Protein AF-A0A9P0GAZ9-F1 (afdb_monomer_lite)

pLDDT: mean 85.98, std 10.24, range [40.94, 94.81]

Structure (mmCIF, N/CA/C/O backbone):
data_AF-A0A9P0GAZ9-F1
#
_entry.id   AF-A0A9P0GAZ9-F1
#
loop_
_atom_site.group_PDB
_atom_site.id
_atom_site.type_symbol
_atom_site.label_atom_id
_atom_site.label_alt_id
_atom_site.label_comp_id
_atom_site.label_asym_id
_atom_site.label_entity_id
_atom_site.label_seq_id
_atom_site.pdbx_PDB_ins_code
_atom_site.Cartn_x
_atom_site.Cartn_y
_atom_site.Cartn_z
_atom_site.occupancy
_atom_site.B_iso_or_equiv
_atom_site.auth_seq_id
_atom_site.auth_comp_id
_atom_site.auth_asym_id
_atom_site.auth_atom_id
_atom_site.pdbx_PDB_model_num
ATOM 1 N N . MET A 1 1 ? 41.215 -2.830 -35.970 1.00 40.94 1 MET A N 1
ATOM 2 C CA . MET A 1 1 ? 40.584 -3.890 -36.785 1.00 40.94 1 MET A CA 1
ATOM 3 C C . MET A 1 1 ? 39.541 -3.274 -37.722 1.00 40.94 1 MET A C 1
ATOM 5 O O . MET A 1 1 ? 38.355 -3.476 -37.521 1.00 40.94 1 MET A O 1
ATOM 9 N N . ASP A 1 2 ? 39.956 -2.480 -38.716 1.00 50.47 2 ASP A N 1
ATOM 10 C CA . ASP A 1 2 ? 39.014 -1.768 -39.613 1.00 50.47 2 ASP A CA 1
ATOM 11 C C . ASP A 1 2 ? 39.300 -1.973 -41.113 1.00 50.47 2 ASP A C 1
ATOM 13 O O . ASP A 1 2 ? 38.564 -1.449 -41.950 1.00 50.47 2 ASP A O 1
ATOM 17 N N . GLY A 1 3 ? 40.346 -2.731 -41.468 1.00 52.34 3 GLY A N 1
ATOM 18 C CA . GLY A 1 3 ? 40.748 -2.963 -42.862 1.00 52.34 3 GLY A CA 1
ATOM 19 C C . GLY A 1 3 ? 39.811 -3.906 -43.626 1.00 52.34 3 GLY A C 1
ATOM 20 O O . GLY A 1 3 ? 39.491 -3.647 -44.779 1.00 52.34 3 GLY A O 1
ATOM 21 N N . GLU A 1 4 ? 39.272 -4.937 -42.968 1.00 59.41 4 GLU A N 1
ATOM 22 C CA . GLU A 1 4 ? 38.467 -5.996 -43.614 1.00 59.41 4 GLU A CA 1
ATOM 23 C C . GLU A 1 4 ? 37.075 -5.541 -44.094 1.00 59.41 4 GLU A C 1
ATOM 25 O O . GLU A 1 4 ? 36.419 -6.203 -44.905 1.00 59.41 4 GLU A O 1
ATOM 30 N N . ASN A 1 5 ? 36.611 -4.385 -43.610 1.00 78.69 5 ASN A N 1
ATOM 31 C CA . ASN A 1 5 ? 35.299 -3.835 -43.944 1.00 78.69 5 ASN A CA 1
ATOM 32 C C . ASN A 1 5 ? 35.330 -2.799 -45.069 1.00 78.69 5 ASN A C 1
ATOM 34 O O . ASN A 1 5 ? 34.255 -2.358 -45.500 1.00 78.69 5 ASN A O 1
ATOM 38 N N . ARG A 1 6 ? 36.518 -2.398 -45.532 1.00 87.25 6 ARG A N 1
ATOM 39 C CA . ARG A 1 6 ? 36.671 -1.456 -46.642 1.00 87.25 6 ARG A CA 1
ATOM 40 C C . ARG A 1 6 ? 36.654 -2.197 -47.976 1.00 87.25 6 ARG A C 1
ATOM 42 O O . ARG A 1 6 ? 36.974 -3.378 -48.055 1.00 87.25 6 ARG A O 1
ATOM 49 N N . ILE A 1 7 ? 36.177 -1.517 -49.006 1.00 90.06 7 ILE A N 1
ATOM 50 C CA . ILE A 1 7 ? 36.093 -2.028 -50.371 1.00 90.06 7 ILE A CA 1
ATOM 51 C C . ILE A 1 7 ? 36.526 -0.921 -51.322 1.00 90.06 7 ILE A C 1
ATOM 53 O O . ILE A 1 7 ? 36.089 0.227 -51.181 1.00 90.06 7 ILE A O 1
ATOM 57 N N . ILE A 1 8 ? 37.381 -1.285 -52.272 1.00 92.56 8 ILE A N 1
ATOM 58 C CA . ILE A 1 8 ? 37.883 -0.398 -53.315 1.00 92.56 8 ILE A CA 1
ATOM 59 C C . ILE A 1 8 ? 37.088 -0.682 -54.589 1.00 92.56 8 ILE A C 1
ATOM 61 O O . ILE A 1 8 ? 36.952 -1.830 -55.011 1.00 92.56 8 ILE A O 1
ATOM 65 N N . LEU A 1 9 ? 36.513 0.366 -55.171 1.00 93.12 9 LEU A N 1
ATOM 66 C CA . LEU A 1 9 ? 35.728 0.315 -56.401 1.00 93.12 9 LEU A CA 1
ATOM 67 C C . LEU A 1 9 ? 36.447 1.190 -57.431 1.00 93.12 9 LEU A C 1
ATOM 69 O O . LEU A 1 9 ? 36.406 2.414 -57.331 1.00 93.12 9 LEU A O 1
ATOM 73 N N . ASN A 1 10 ? 37.131 0.572 -58.387 1.00 93.62 10 ASN A N 1
ATOM 74 C CA . ASN A 1 10 ? 37.790 1.254 -59.493 1.00 93.62 10 ASN A CA 1
ATOM 75 C C . ASN A 1 10 ? 36.783 1.453 -60.633 1.00 93.62 10 ASN A C 1
ATOM 77 O O . ASN A 1 10 ? 36.319 0.486 -61.234 1.00 93.62 10 ASN A O 1
ATOM 81 N N . VAL A 1 11 ? 36.401 2.701 -60.905 1.00 94.19 11 VAL A N 1
ATOM 82 C CA . VAL A 1 11 ? 35.382 3.048 -61.901 1.00 94.19 11 VAL A CA 1
ATOM 83 C C . VAL A 1 11 ? 35.984 3.960 -62.956 1.00 94.19 11 VAL A C 1
ATOM 85 O O . VAL A 1 11 ? 36.316 5.106 -62.660 1.00 94.19 11 VAL A O 1
ATOM 88 N N . GLY A 1 12 ? 36.148 3.444 -64.177 1.00 90.88 12 GLY A N 1
ATOM 89 C CA . GLY A 1 12 ? 36.761 4.192 -65.280 1.00 90.88 12 GLY A CA 1
ATOM 90 C C . GLY A 1 12 ? 38.167 4.719 -64.956 1.00 90.88 12 GLY A C 1
ATOM 91 O O . GLY A 1 12 ? 38.523 5.804 -65.404 1.00 90.88 12 GLY A O 1
ATOM 92 N N . GLY A 1 13 ? 38.928 4.003 -64.116 1.00 89.00 13 GLY A N 1
ATOM 93 C CA . GLY A 1 13 ? 40.277 4.379 -63.674 1.00 89.00 13 GLY A CA 1
ATOM 94 C C . GLY A 1 13 ? 40.341 5.169 -62.360 1.00 89.00 13 GLY A C 1
ATOM 95 O O . GLY A 1 13 ? 41.429 5.341 -61.812 1.00 89.00 13 GLY A O 1
ATOM 96 N N . ILE A 1 14 ? 39.206 5.627 -61.814 1.00 92.62 14 ILE A N 1
ATOM 97 C CA . ILE A 1 14 ? 39.158 6.340 -60.528 1.00 92.62 14 ILE A CA 1
ATOM 98 C C . ILE A 1 14 ? 38.786 5.376 -59.404 1.00 92.62 14 ILE A C 1
ATOM 100 O O . ILE A 1 14 ? 37.731 4.741 -59.430 1.00 92.62 14 ILE A O 1
ATOM 104 N N . ARG A 1 15 ? 39.635 5.303 -58.374 1.00 93.44 15 ARG A N 1
ATOM 105 C CA . ARG A 1 15 ? 39.403 4.472 -57.187 1.00 93.44 15 ARG A CA 1
ATOM 106 C C . ARG A 1 15 ? 38.527 5.190 -56.170 1.00 93.44 15 ARG A C 1
ATOM 108 O O . ARG A 1 15 ? 38.863 6.268 -55.690 1.00 93.44 15 ARG A O 1
ATOM 115 N N . TYR A 1 16 ? 37.432 4.543 -55.796 1.00 92.38 16 TYR A N 1
ATOM 116 C CA . TYR A 1 16 ? 36.554 4.962 -54.715 1.00 92.38 16 TYR A CA 1
ATOM 117 C C . TYR A 1 16 ? 36.658 3.992 -53.546 1.00 92.38 16 TYR A C 1
ATOM 119 O O . TYR A 1 16 ? 36.427 2.794 -53.697 1.00 92.38 16 TYR A O 1
ATOM 127 N N . GLU A 1 17 ? 36.935 4.521 -52.361 1.00 90.75 17 GLU A N 1
ATOM 128 C CA . GLU A 1 17 ? 36.967 3.744 -51.128 1.00 90.75 17 GLU A CA 1
ATOM 129 C C . GLU A 1 17 ? 35.637 3.886 -50.378 1.00 90.75 17 GLU A C 1
ATOM 131 O O . GLU A 1 17 ? 35.122 4.985 -50.151 1.00 90.75 17 GLU A O 1
ATOM 136 N N . THR A 1 18 ? 35.038 2.764 -49.987 1.00 89.56 18 THR A N 1
ATOM 137 C CA . THR A 1 18 ? 33.837 2.763 -49.147 1.00 89.56 18 THR A CA 1
ATOM 138 C C . THR A 1 18 ? 33.808 1.544 -48.233 1.00 89.56 18 THR A C 1
ATOM 140 O O . THR A 1 18 ? 34.760 0.776 -48.168 1.00 89.56 18 THR A O 1
ATOM 143 N N . TYR A 1 19 ? 32.717 1.356 -47.492 1.00 89.12 19 TYR A N 1
ATOM 144 C CA . TYR A 1 19 ? 32.549 0.220 -46.588 1.00 89.12 19 TYR A CA 1
ATOM 145 C C . TYR A 1 19 ? 31.565 -0.797 -47.165 1.00 89.12 19 TYR A C 1
ATOM 147 O O . TYR A 1 19 ? 30.469 -0.419 -47.596 1.00 89.12 19 TYR A O 1
ATOM 155 N N . LYS A 1 20 ? 31.875 -2.097 -47.051 1.00 87.81 20 LYS A N 1
ATOM 156 C CA . LYS A 1 20 ? 30.964 -3.204 -47.412 1.00 87.81 20 LYS A CA 1
ATOM 157 C C . LYS A 1 20 ? 29.576 -3.018 -46.766 1.00 87.81 20 LYS A C 1
ATOM 159 O O . LYS A 1 20 ? 28.542 -3.211 -47.406 1.00 87.81 20 LYS A O 1
ATOM 164 N N . ALA A 1 21 ? 29.530 -2.542 -45.517 1.00 86.31 21 ALA A N 1
ATOM 165 C CA . ALA A 1 21 ? 28.292 -2.255 -44.782 1.00 86.31 21 ALA A CA 1
ATOM 166 C C . ALA A 1 21 ? 27.435 -1.121 -45.385 1.00 86.31 21 ALA A C 1
ATOM 168 O O . ALA A 1 21 ? 26.209 -1.130 -45.238 1.00 86.31 21 ALA A O 1
ATOM 169 N N . THR A 1 22 ? 28.055 -0.141 -46.051 1.00 87.00 22 THR A N 1
ATOM 170 C CA . THR A 1 22 ? 27.350 0.963 -46.720 1.00 87.00 22 THR A CA 1
ATOM 171 C C . THR A 1 22 ? 26.609 0.447 -47.950 1.00 87.00 22 THR A C 1
ATOM 173 O O . THR A 1 22 ? 25.427 0.747 -48.113 1.00 87.00 22 THR A O 1
ATOM 176 N N . LEU A 1 23 ? 27.258 -0.402 -48.751 1.00 87.81 23 LEU A N 1
ATOM 177 C CA . LEU A 1 23 ? 26.673 -0.982 -49.963 1.00 87.81 23 LEU A CA 1
ATOM 178 C C . LEU A 1 23 ? 25.566 -1.998 -49.648 1.00 87.81 23 LEU A C 1
ATOM 180 O O . LEU A 1 23 ? 24.501 -1.964 -50.260 1.00 87.81 23 LEU A O 1
ATOM 184 N N . LYS A 1 24 ? 25.753 -2.831 -48.614 1.00 87.75 24 LYS A N 1
ATOM 185 C CA . LYS A 1 24 ? 24.737 -3.792 -48.136 1.00 87.75 24 LYS A CA 1
ATOM 186 C C . LYS A 1 24 ? 23.467 -3.133 -47.572 1.00 87.75 24 LYS A C 1
ATOM 188 O O . LYS A 1 24 ? 22.477 -3.817 -47.326 1.00 87.75 24 LYS A O 1
ATOM 193 N N . LYS A 1 25 ? 23.466 -1.815 -47.324 1.00 83.62 25 LYS A N 1
ATOM 194 C CA . LYS A 1 25 ? 22.344 -1.122 -46.666 1.00 83.62 25 LYS A CA 1
ATOM 195 C C . LYS A 1 25 ? 21.118 -0.943 -47.556 1.00 83.62 25 LYS A C 1
ATOM 197 O O . LYS A 1 25 ? 20.013 -0.805 -47.025 1.00 83.62 25 LYS A O 1
ATOM 202 N N . ILE A 1 26 ? 21.325 -0.916 -48.868 1.00 86.88 26 ILE A N 1
ATOM 203 C CA . ILE A 1 26 ? 20.263 -0.875 -49.870 1.00 86.88 26 ILE A CA 1
ATOM 204 C C . ILE A 1 26 ? 20.303 -2.235 -50.567 1.00 86.88 26 ILE A C 1
ATOM 206 O O . ILE A 1 26 ? 21.114 -2.414 -51.473 1.00 86.88 26 ILE A O 1
ATOM 210 N N . PRO A 1 27 ? 19.525 -3.222 -50.088 1.00 84.81 27 PRO A N 1
ATOM 211 C CA . PRO A 1 27 ? 19.544 -4.559 -50.661 1.00 84.81 27 PRO A CA 1
ATOM 212 C C . PRO A 1 27 ? 19.022 -4.535 -52.101 1.00 84.81 27 PRO A C 1
ATOM 214 O O . PRO A 1 27 ? 18.333 -3.601 -52.510 1.00 84.81 27 PRO A O 1
ATOM 217 N N . ALA A 1 28 ? 19.338 -5.589 -52.850 1.00 86.44 28 ALA A N 1
ATOM 218 C CA . ALA A 1 28 ? 18.928 -5.778 -54.242 1.00 86.44 28 ALA A CA 1
ATOM 219 C C . ALA A 1 28 ? 19.544 -4.801 -55.260 1.00 86.44 28 ALA A C 1
ATOM 221 O O . ALA A 1 28 ? 19.092 -4.726 -56.399 1.00 86.44 28 ALA A O 1
ATOM 222 N N . THR A 1 29 ? 20.627 -4.115 -54.899 1.00 89.69 29 THR A N 1
ATOM 223 C CA . THR A 1 29 ? 21.446 -3.349 -55.846 1.00 89.69 29 THR A CA 1
ATOM 224 C C . THR A 1 29 ? 22.684 -4.139 -56.268 1.00 89.69 29 THR A C 1
ATOM 226 O O . THR A 1 29 ? 23.166 -4.994 -55.519 1.00 89.69 29 THR A O 1
ATOM 229 N N . ARG A 1 30 ? 23.259 -3.820 -57.436 1.00 88.31 30 ARG A N 1
ATOM 230 C CA . ARG A 1 30 ? 24.505 -4.451 -57.914 1.00 88.31 30 ARG A CA 1
ATOM 231 C C . ARG A 1 30 ? 25.646 -4.323 -56.896 1.00 88.31 30 ARG A C 1
ATOM 233 O O . ARG A 1 30 ? 26.353 -5.290 -56.652 1.00 88.31 30 ARG A O 1
ATOM 240 N N . LEU A 1 31 ? 25.767 -3.164 -56.245 1.00 89.00 31 LEU A N 1
ATOM 241 C CA . LEU A 1 31 ? 26.798 -2.915 -55.232 1.00 89.00 31 LEU A CA 1
ATOM 242 C C . LEU A 1 31 ? 26.547 -3.666 -53.912 1.00 89.00 31 LEU A C 1
ATOM 244 O O . LEU A 1 31 ? 27.492 -3.985 -53.199 1.00 89.00 31 LEU A O 1
ATOM 248 N N . SER A 1 32 ? 25.291 -3.985 -53.579 1.00 88.00 32 SER A N 1
ATOM 249 C CA . SER A 1 32 ? 24.962 -4.765 -52.375 1.00 88.00 32 SER A CA 1
ATOM 250 C C . SER A 1 32 ? 25.323 -6.252 -52.483 1.00 88.00 32 SER A C 1
ATOM 252 O O . SER A 1 32 ? 25.448 -6.916 -51.455 1.00 88.00 32 SER A O 1
ATOM 254 N N . ARG A 1 33 ? 25.495 -6.758 -53.714 1.00 88.38 33 ARG A N 1
ATOM 255 C CA . ARG A 1 33 ? 25.779 -8.166 -54.038 1.00 88.38 33 ARG A CA 1
ATOM 256 C C . ARG A 1 33 ? 27.239 -8.414 -54.433 1.00 88.38 33 ARG A C 1
ATOM 258 O O . ARG A 1 33 ? 27.527 -9.440 -55.033 1.00 88.38 33 ARG A O 1
ATOM 265 N N . LEU A 1 34 ? 28.145 -7.475 -54.148 1.00 88.38 34 LEU A N 1
A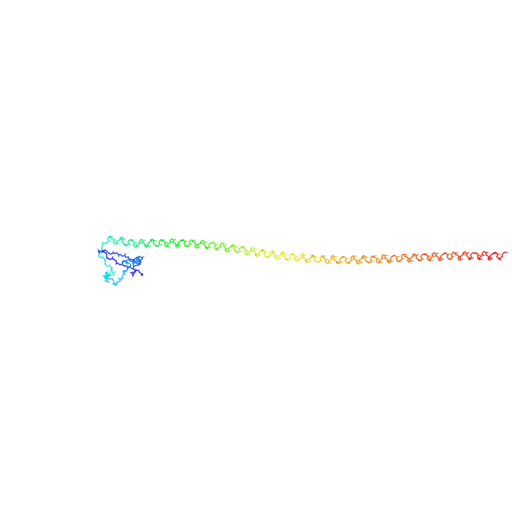TOM 266 C CA . LEU A 1 34 ? 29.562 -7.668 -54.450 1.00 88.38 34 LEU A CA 1
ATOM 267 C C . LEU A 1 34 ? 30.130 -8.827 -53.626 1.00 88.38 34 LEU A C 1
ATOM 269 O O . LEU A 1 34 ? 30.006 -8.845 -52.399 1.00 88.38 34 LEU A O 1
ATOM 273 N N . THR A 1 35 ? 30.734 -9.780 -54.328 1.00 84.94 35 THR A N 1
ATOM 274 C CA . THR A 1 35 ? 31.422 -10.950 -53.782 1.00 84.94 35 THR A CA 1
ATOM 275 C C . THR A 1 35 ? 32.740 -11.136 -54.517 1.00 84.94 35 THR A C 1
ATOM 277 O O . THR A 1 35 ? 32.817 -10.833 -55.705 1.00 84.94 35 THR A O 1
ATOM 280 N N . GLU A 1 36 ? 33.734 -11.711 -53.849 1.00 84.88 36 GLU A N 1
ATOM 281 C CA . GLU A 1 36 ? 35.067 -11.969 -54.421 1.00 84.88 36 GLU A CA 1
ATOM 282 C C . GLU A 1 36 ? 35.027 -12.978 -55.585 1.00 84.88 36 GLU A C 1
ATOM 284 O O . GLU A 1 36 ? 35.919 -13.001 -56.419 1.00 84.88 36 GLU A O 1
ATOM 289 N N . ALA A 1 37 ? 33.941 -13.750 -55.708 1.00 81.44 37 ALA A N 1
ATOM 290 C CA . ALA A 1 37 ? 33.686 -14.649 -56.836 1.00 81.44 37 ALA A CA 1
ATOM 291 C C . ALA A 1 37 ? 33.206 -13.943 -58.124 1.00 81.44 37 ALA A C 1
ATOM 293 O O . ALA A 1 37 ? 32.929 -14.605 -59.122 1.00 81.44 37 ALA A O 1
ATOM 294 N N . LEU A 1 38 ? 33.021 -12.618 -58.113 1.00 85.31 38 LEU A N 1
ATOM 295 C CA . LEU A 1 38 ? 32.585 -11.895 -59.307 1.00 85.31 38 LEU A CA 1
ATOM 296 C C . LEU A 1 38 ? 33.744 -11.699 -60.287 1.00 85.31 38 LEU A C 1
ATOM 298 O O . LEU A 1 38 ? 34.833 -11.304 -59.893 1.00 85.31 38 LEU A O 1
ATOM 302 N N . ALA A 1 39 ? 33.458 -11.838 -61.584 1.00 79.69 39 ALA A N 1
ATOM 303 C CA . ALA A 1 39 ? 34.435 -11.654 -62.664 1.00 79.69 39 ALA A CA 1
ATOM 304 C C . ALA A 1 39 ? 35.086 -10.257 -62.712 1.00 79.69 39 ALA A C 1
ATOM 306 O O . ALA A 1 39 ? 36.079 -10.058 -63.397 1.00 79.69 39 ALA A O 1
ATOM 307 N N . ASN A 1 40 ? 34.512 -9.274 -62.018 1.00 88.38 40 ASN A N 1
ATOM 308 C CA . ASN A 1 40 ? 35.025 -7.913 -61.958 1.00 88.38 40 ASN A CA 1
ATOM 309 C C . ASN A 1 40 ? 35.804 -7.609 -60.666 1.00 88.38 40 ASN A C 1
ATOM 311 O O . ASN A 1 40 ? 36.008 -6.437 -60.360 1.00 88.38 40 ASN A O 1
ATOM 315 N N . TYR A 1 41 ? 36.175 -8.633 -59.895 1.00 90.62 41 TYR A N 1
ATOM 316 C CA . TYR A 1 41 ? 37.053 -8.523 -58.735 1.00 90.62 41 TYR A CA 1
ATOM 317 C C . TYR A 1 41 ? 38.495 -8.865 -59.124 1.00 90.62 41 TYR A C 1
ATOM 319 O O . TYR A 1 41 ? 38.747 -9.914 -59.713 1.00 90.62 41 TYR A O 1
ATOM 327 N N . ASP A 1 42 ? 39.427 -7.982 -58.777 1.00 89.62 42 ASP A N 1
ATOM 328 C CA . ASP A 1 42 ? 40.863 -8.196 -58.917 1.00 89.62 42 ASP A CA 1
ATOM 329 C C . ASP A 1 42 ? 41.440 -8.639 -57.557 1.00 89.62 42 ASP A C 1
ATOM 331 O O . ASP A 1 42 ? 41.484 -7.831 -56.621 1.00 89.62 42 ASP A O 1
ATOM 335 N N . PRO A 1 43 ? 41.878 -9.906 -57.413 1.00 86.50 43 P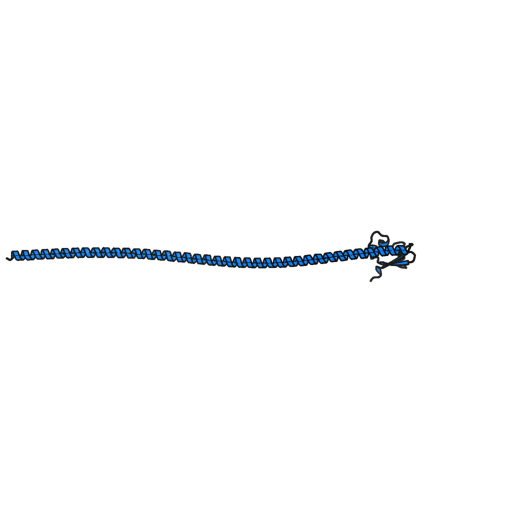RO A N 1
ATOM 336 C CA . PRO A 1 43 ? 42.414 -10.424 -56.157 1.00 86.50 43 PRO A CA 1
ATOM 337 C C . PRO A 1 43 ? 43.815 -9.894 -55.822 1.00 86.50 43 PRO A C 1
ATOM 339 O O . PRO A 1 43 ? 44.206 -9.949 -54.659 1.00 86.50 43 PRO A O 1
ATOM 342 N N . ILE A 1 44 ? 44.566 -9.382 -56.804 1.00 87.25 44 ILE A N 1
ATOM 343 C CA . ILE A 1 44 ? 45.917 -8.838 -56.601 1.00 87.25 44 ILE A CA 1
ATOM 344 C C . ILE A 1 44 ? 45.809 -7.434 -56.009 1.00 87.25 44 ILE A C 1
ATOM 346 O O . ILE A 1 44 ? 46.482 -7.104 -55.034 1.00 87.25 44 ILE A O 1
ATOM 350 N N . LEU A 1 45 ? 44.932 -6.613 -56.588 1.00 86.50 45 LEU A N 1
ATOM 351 C CA . LEU A 1 45 ? 44.714 -5.233 -56.155 1.00 86.50 45 LEU A CA 1
ATOM 352 C C . LEU A 1 45 ? 43.637 -5.100 -55.066 1.00 86.50 45 LEU A C 1
ATOM 354 O O . LEU A 1 45 ? 43.473 -4.017 -54.503 1.00 86.50 45 LEU A O 1
ATOM 358 N N . ASN A 1 46 ? 42.922 -6.187 -54.749 1.00 88.75 46 ASN A N 1
ATOM 359 C CA . ASN A 1 46 ? 41.796 -6.218 -53.809 1.00 88.75 46 ASN A CA 1
ATOM 360 C C . ASN A 1 46 ? 40.748 -5.129 -54.129 1.00 88.75 46 ASN A C 1
ATOM 362 O O . ASN A 1 46 ? 40.239 -4.423 -53.250 1.00 88.75 46 ASN A O 1
ATOM 366 N N . GLU A 1 47 ? 40.439 -4.965 -55.419 1.00 92.00 47 GLU A N 1
ATOM 367 C CA . GLU A 1 47 ? 39.516 -3.947 -55.923 1.00 92.00 47 GLU A CA 1
ATOM 368 C C . GLU A 1 47 ? 38.491 -4.524 -56.899 1.00 92.00 47 GLU A C 1
ATOM 370 O O . GLU A 1 47 ? 38.699 -5.556 -57.527 1.00 92.00 47 GLU A O 1
ATOM 375 N N . TYR A 1 48 ? 37.353 -3.847 -57.032 1.00 92.81 48 TYR A N 1
ATOM 376 C CA . TYR A 1 48 ? 36.339 -4.187 -58.026 1.00 92.81 48 TYR A CA 1
ATOM 377 C C . TYR A 1 48 ? 36.397 -3.190 -59.174 1.00 92.81 48 TYR A C 1
ATOM 379 O O . TYR A 1 48 ? 36.204 -1.994 -58.949 1.00 92.81 48 TYR A O 1
ATOM 387 N N . PHE A 1 49 ? 36.591 -3.675 -60.396 1.00 92.50 49 PHE A N 1
ATOM 388 C CA . PHE A 1 49 ? 36.636 -2.845 -61.592 1.00 92.50 49 PHE A CA 1
ATOM 389 C C . PHE A 1 49 ? 35.246 -2.666 -62.220 1.00 92.50 49 PHE A C 1
ATOM 391 O O . PHE A 1 49 ? 34.432 -3.593 -62.294 1.00 92.50 49 PHE A O 1
ATOM 398 N N . PHE A 1 50 ? 34.960 -1.455 -62.691 1.00 91.25 50 PHE A N 1
ATOM 399 C CA . PHE A 1 50 ? 33.768 -1.124 -63.460 1.00 91.25 50 PHE A CA 1
ATOM 400 C C . PHE A 1 50 ? 34.134 -0.208 -64.624 1.00 91.25 50 PHE A C 1
ATOM 402 O O . PHE A 1 50 ? 34.527 0.942 -64.429 1.00 91.25 50 PHE A O 1
ATOM 409 N N . ASP A 1 51 ? 33.890 -0.688 -65.837 1.00 90.25 51 ASP A N 1
ATOM 410 C CA . ASP A 1 51 ? 34.004 0.115 -67.049 1.00 90.25 51 ASP A CA 1
ATOM 411 C C . ASP A 1 51 ? 32.773 1.030 -67.207 1.00 90.25 51 ASP A C 1
ATOM 413 O O . ASP A 1 51 ? 31.748 0.673 -67.809 1.00 90.25 51 ASP A O 1
ATOM 417 N N . ARG A 1 52 ? 32.802 2.157 -66.483 1.00 90.38 52 ARG A N 1
ATOM 418 C CA . ARG A 1 52 ? 31.730 3.158 -66.368 1.00 90.38 52 ARG A CA 1
ATOM 419 C C . ARG A 1 52 ? 32.307 4.546 -66.077 1.00 90.38 52 ARG A C 1
ATOM 421 O O . ARG A 1 52 ? 33.426 4.680 -65.600 1.00 90.38 52 ARG A O 1
ATOM 428 N N . HIS A 1 53 ? 31.493 5.582 -66.293 1.00 92.38 53 HIS A N 1
ATOM 429 C CA . HIS A 1 53 ? 31.889 6.974 -66.074 1.00 92.38 53 HIS A CA 1
ATOM 430 C C . HIS A 1 53 ? 32.034 7.318 -64.572 1.00 92.38 53 HIS A C 1
ATOM 432 O O . HIS A 1 53 ? 31.041 7.241 -63.832 1.00 92.38 53 HIS A O 1
ATOM 438 N N . PRO A 1 54 ? 33.212 7.777 -64.107 1.00 89.38 54 PRO A N 1
ATOM 439 C CA . PRO A 1 54 ? 33.464 8.025 -62.685 1.00 89.38 54 PRO A CA 1
ATOM 440 C C . PRO A 1 54 ? 32.571 9.124 -62.086 1.00 89.38 54 PRO A C 1
ATOM 442 O O . PRO A 1 54 ? 32.049 8.979 -60.980 1.00 89.38 54 PRO A O 1
ATOM 445 N N . GLY A 1 55 ? 32.283 10.193 -62.839 1.00 86.31 55 GLY A N 1
ATOM 446 C CA . GLY A 1 55 ? 31.440 11.297 -62.356 1.00 86.31 55 GLY A CA 1
ATOM 447 C C . GLY A 1 55 ? 30.018 10.874 -61.950 1.00 86.31 55 GLY A C 1
ATOM 448 O O . GLY A 1 55 ? 29.468 11.394 -60.980 1.00 86.31 55 GLY A O 1
ATOM 449 N N . VAL A 1 56 ? 29.439 9.874 -62.628 1.00 88.75 56 VAL A N 1
ATOM 450 C CA . VAL A 1 56 ? 28.105 9.341 -62.288 1.00 88.75 56 VAL A CA 1
ATOM 451 C C . VAL A 1 56 ? 28.188 8.474 -61.032 1.00 88.75 56 VAL A C 1
ATOM 453 O O . VAL A 1 56 ? 27.296 8.485 -60.182 1.00 88.75 56 VAL A O 1
ATOM 456 N N . PHE A 1 57 ? 29.290 7.746 -60.866 1.00 89.56 57 PHE A N 1
ATOM 457 C CA . PHE A 1 57 ? 29.488 6.854 -59.732 1.00 89.56 57 PHE A CA 1
ATOM 458 C C . PHE A 1 57 ? 29.606 7.589 -58.392 1.00 89.56 57 PHE A C 1
ATOM 460 O O . PHE A 1 57 ? 29.081 7.115 -57.380 1.00 89.56 57 PHE A O 1
ATOM 467 N N . ALA A 1 58 ? 30.194 8.788 -58.386 1.00 87.75 58 ALA A N 1
ATOM 468 C CA . ALA A 1 58 ? 30.220 9.649 -57.204 1.00 87.75 58 ALA A CA 1
ATOM 469 C C . ALA A 1 58 ? 28.801 9.959 -56.679 1.00 87.75 58 ALA A C 1
ATOM 471 O O . ALA A 1 58 ? 28.550 9.903 -55.471 1.00 87.75 58 ALA A O 1
ATOM 472 N N . GLN A 1 59 ? 27.838 10.205 -57.577 1.00 89.44 59 GLN A N 1
ATOM 473 C CA . GLN A 1 59 ? 26.436 10.437 -57.203 1.00 89.44 59 GLN A CA 1
ATOM 474 C C . GLN A 1 59 ? 25.795 9.181 -56.598 1.00 89.44 59 GLN A C 1
ATOM 476 O O . GLN A 1 59 ? 25.070 9.265 -55.602 1.00 89.44 59 GLN A O 1
ATOM 481 N N . ILE A 1 60 ? 26.117 8.006 -57.148 1.00 89.31 60 ILE A N 1
ATOM 482 C CA . ILE A 1 60 ? 25.654 6.718 -56.626 1.00 89.31 60 ILE A CA 1
ATOM 483 C C . ILE A 1 60 ? 26.161 6.524 -55.192 1.00 89.31 60 ILE A C 1
ATOM 485 O O . ILE A 1 60 ? 25.358 6.269 -54.297 1.00 89.31 60 ILE A O 1
ATOM 489 N N . LEU A 1 61 ? 27.457 6.702 -54.922 1.00 88.06 61 LEU A N 1
ATOM 490 C CA . LEU A 1 61 ? 28.002 6.564 -53.562 1.00 88.06 61 LEU A CA 1
ATOM 491 C C . LEU A 1 61 ? 27.424 7.588 -52.573 1.00 88.06 61 LEU A C 1
ATOM 493 O O . LEU A 1 61 ? 27.141 7.244 -51.415 1.00 88.06 61 LEU A O 1
ATOM 497 N N . ASN A 1 62 ? 27.183 8.820 -53.028 1.00 89.00 62 ASN A N 1
ATOM 498 C CA . ASN A 1 62 ? 26.504 9.843 -52.234 1.00 89.00 62 ASN A CA 1
ATOM 499 C C . ASN A 1 62 ? 25.093 9.401 -51.825 1.00 89.00 62 ASN A C 1
ATOM 501 O O . ASN A 1 62 ? 24.713 9.562 -50.660 1.00 89.00 62 ASN A O 1
ATOM 505 N N . TYR A 1 63 ? 24.346 8.754 -52.723 1.00 89.75 63 TYR A N 1
ATOM 506 C CA . TYR A 1 63 ? 23.022 8.211 -52.421 1.00 89.75 63 TYR A CA 1
ATOM 507 C C . TYR A 1 63 ? 23.052 7.156 -51.296 1.00 89.75 63 TYR A C 1
ATOM 509 O O . TYR A 1 63 ? 22.269 7.256 -50.342 1.00 89.75 63 TYR A O 1
ATOM 517 N N . TYR A 1 64 ? 23.986 6.193 -51.325 1.00 88.44 64 TYR A N 1
ATOM 518 C CA . TYR A 1 64 ? 24.131 5.206 -50.235 1.00 88.44 64 TYR A CA 1
ATOM 519 C C . TYR A 1 64 ? 24.484 5.872 -48.899 1.00 88.44 64 TYR A C 1
ATOM 521 O O . TYR A 1 64 ? 23.914 5.537 -47.852 1.00 88.44 64 TYR A O 1
ATOM 529 N N . SER A 1 65 ? 25.389 6.850 -48.929 1.00 86.31 65 SER A N 1
ATOM 530 C CA . SER A 1 65 ? 25.819 7.590 -47.740 1.00 86.31 65 SER A CA 1
ATOM 531 C C . SER A 1 65 ? 24.677 8.404 -47.123 1.00 86.31 65 SER A C 1
ATOM 533 O O . SER A 1 65 ? 24.494 8.389 -45.900 1.00 86.31 65 SER A O 1
ATOM 535 N N . LEU A 1 66 ? 23.859 9.056 -47.951 1.00 87.44 66 LEU A N 1
ATOM 536 C CA . LEU A 1 66 ? 22.707 9.843 -47.514 1.00 87.44 66 LEU A CA 1
ATOM 537 C C . LEU A 1 66 ? 21.589 8.959 -46.943 1.00 87.44 66 LEU A C 1
ATOM 539 O O . LEU A 1 66 ? 21.049 9.246 -45.870 1.00 87.44 66 LEU A O 1
ATOM 543 N N . LYS A 1 67 ? 21.273 7.829 -47.590 1.00 86.62 67 LYS A N 1
ATOM 544 C CA . LYS A 1 67 ? 20.305 6.852 -47.057 1.00 86.62 67 LYS A CA 1
ATOM 545 C C . LYS A 1 67 ? 20.747 6.282 -45.706 1.00 86.62 67 LYS A C 1
ATOM 547 O O . LYS A 1 67 ? 19.915 6.072 -44.820 1.00 86.62 67 LYS A O 1
ATOM 552 N N . ARG A 1 68 ? 22.054 6.085 -45.502 1.00 83.38 68 ARG A N 1
ATOM 553 C CA . ARG A 1 68 ? 22.609 5.687 -44.199 1.00 83.38 68 ARG A CA 1
ATOM 554 C C . ARG A 1 68 ? 22.399 6.769 -43.137 1.00 83.38 68 ARG A C 1
ATOM 556 O O . ARG A 1 68 ? 21.913 6.449 -42.051 1.00 83.38 68 ARG A O 1
ATOM 563 N N . LYS A 1 69 ? 22.743 8.027 -43.443 1.00 85.50 69 LYS A N 1
ATOM 564 C CA . LYS A 1 69 ? 22.590 9.169 -42.521 1.00 85.50 69 LYS A CA 1
ATOM 565 C C . LYS A 1 69 ? 21.130 9.354 -42.095 1.00 85.50 69 LYS A C 1
ATOM 567 O O . LYS A 1 69 ? 20.835 9.281 -40.905 1.00 85.50 69 LYS A O 1
ATOM 572 N N . THR A 1 70 ? 20.214 9.427 -43.059 1.00 84.69 70 THR A N 1
ATOM 573 C CA . THR A 1 70 ? 18.773 9.612 -42.802 1.00 84.69 70 THR A CA 1
ATOM 574 C C . THR A 1 70 ? 18.159 8.474 -41.978 1.00 84.69 70 THR A 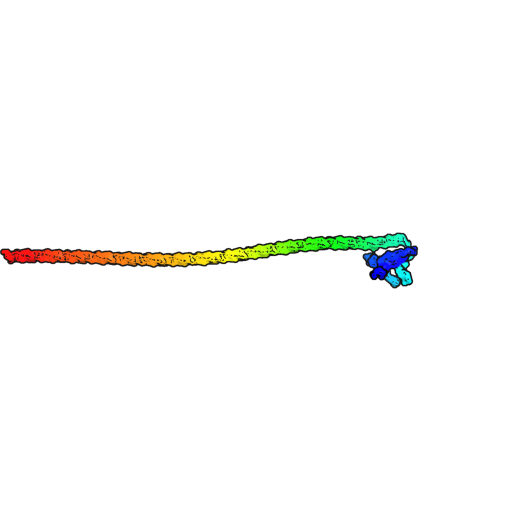C 1
ATOM 576 O O . THR A 1 70 ? 17.381 8.718 -41.054 1.00 84.69 70 THR A O 1
ATOM 579 N N . LYS A 1 71 ? 18.524 7.208 -42.237 1.00 84.62 71 LYS A N 1
ATOM 580 C CA . LYS A 1 71 ? 18.057 6.073 -41.419 1.00 84.62 71 LYS A CA 1
ATOM 581 C C . LYS A 1 71 ? 18.584 6.147 -39.984 1.00 84.62 71 LYS A C 1
ATOM 583 O O . LYS A 1 71 ? 17.850 5.833 -39.047 1.00 84.62 71 LYS A O 1
ATOM 588 N N . ASN A 1 72 ? 19.840 6.549 -39.800 1.00 85.00 72 ASN A N 1
ATOM 589 C CA . ASN A 1 72 ? 20.432 6.699 -38.472 1.00 85.00 72 ASN A CA 1
ATOM 590 C C . ASN A 1 72 ? 19.787 7.847 -37.686 1.00 85.00 72 ASN A C 1
ATOM 592 O O . ASN A 1 72 ? 19.508 7.677 -36.501 1.00 85.00 72 ASN A O 1
ATOM 596 N N . GLU A 1 73 ? 19.488 8.973 -38.331 1.00 90.19 73 GLU A N 1
ATOM 597 C CA . GLU A 1 73 ? 18.757 10.092 -37.723 1.00 90.19 73 GLU A CA 1
ATOM 598 C C . GLU A 1 73 ? 17.345 9.694 -37.297 1.00 90.19 73 GLU A C 1
ATOM 600 O O . GLU A 1 73 ? 16.965 9.939 -36.153 1.00 90.19 73 GLU A O 1
ATOM 605 N N . LYS A 1 74 ? 16.598 8.987 -38.158 1.00 89.50 74 LYS A N 1
ATOM 606 C CA . LYS A 1 74 ? 15.276 8.446 -37.798 1.00 89.50 74 LYS A CA 1
ATOM 607 C C . LYS A 1 74 ? 15.349 7.547 -36.561 1.00 89.50 74 LYS A C 1
ATOM 609 O O . LYS A 1 74 ? 14.571 7.735 -35.629 1.00 89.50 74 LYS A O 1
ATOM 614 N N . ARG A 1 75 ? 16.326 6.630 -36.502 1.00 90.75 75 ARG A N 1
ATOM 615 C CA . ARG A 1 75 ? 16.544 5.767 -35.324 1.00 90.75 75 ARG A CA 1
ATOM 616 C C . ARG A 1 75 ? 16.918 6.568 -34.076 1.00 90.75 75 ARG A C 1
ATOM 618 O O . ARG A 1 75 ? 16.445 6.244 -32.990 1.00 90.75 75 ARG A O 1
ATOM 625 N N . LYS A 1 76 ? 17.753 7.607 -34.207 1.00 90.44 76 LYS A N 1
ATOM 626 C CA . LYS A 1 76 ? 18.103 8.500 -33.091 1.00 90.44 76 LYS A CA 1
ATOM 627 C C . LYS A 1 76 ? 16.870 9.235 -32.563 1.00 90.44 76 LYS A C 1
ATOM 629 O O . LYS A 1 76 ? 16.657 9.235 -31.353 1.00 90.44 76 LYS A O 1
ATOM 634 N N . MET A 1 77 ? 16.041 9.793 -33.447 1.00 90.06 77 MET A N 1
ATOM 635 C CA . MET A 1 77 ? 14.796 10.465 -33.063 1.00 90.06 77 MET A CA 1
ATOM 636 C C . MET A 1 77 ? 13.810 9.511 -32.385 1.00 90.06 77 MET A C 1
ATOM 638 O O . MET A 1 77 ? 13.242 9.852 -31.350 1.00 90.06 77 MET A O 1
ATOM 642 N N . GLU A 1 78 ? 13.629 8.304 -32.921 1.00 92.31 78 GLU A N 1
ATOM 643 C CA . GLU A 1 78 ? 12.747 7.296 -32.326 1.00 92.31 78 GLU A CA 1
ATOM 644 C C . GLU A 1 78 ? 13.232 6.867 -30.935 1.00 92.31 78 GLU A C 1
ATOM 646 O O . GLU A 1 78 ? 12.453 6.846 -29.982 1.00 92.31 78 GLU A O 1
ATOM 651 N N . ASN A 1 79 ? 14.534 6.609 -30.782 1.00 90.31 79 ASN A N 1
ATOM 652 C CA . ASN A 1 79 ? 15.127 6.313 -29.479 1.00 90.31 79 ASN A CA 1
ATOM 653 C C . ASN A 1 79 ? 14.964 7.477 -28.494 1.00 90.31 79 ASN A C 1
ATOM 655 O O . ASN A 1 79 ? 14.705 7.237 -27.315 1.00 90.31 79 ASN A O 1
ATOM 659 N N . GLY A 1 80 ? 15.084 8.724 -28.961 1.00 93.56 80 GLY A N 1
ATOM 660 C CA . GLY A 1 80 ? 14.801 9.919 -28.165 1.00 93.56 80 GLY A CA 1
ATOM 661 C C . GLY A 1 80 ? 13.362 9.929 -27.649 1.00 93.56 80 GLY A C 1
ATOM 662 O O . GLY A 1 80 ? 13.149 9.991 -26.440 1.00 93.56 80 GLY A O 1
ATOM 663 N N . LYS A 1 81 ? 12.379 9.748 -28.543 1.00 92.88 81 LYS A N 1
ATOM 664 C CA . LYS A 1 81 ? 10.951 9.669 -28.184 1.00 92.88 81 LYS A CA 1
ATOM 665 C C . LYS A 1 81 ? 10.675 8.558 -27.166 1.00 92.88 81 LYS A C 1
ATOM 667 O O . LYS A 1 81 ? 10.041 8.818 -26.144 1.00 92.88 81 LYS A O 1
ATOM 672 N N . ARG A 1 82 ? 11.215 7.352 -27.389 1.00 92.56 82 ARG A N 1
ATOM 673 C CA . ARG A 1 82 ? 11.078 6.214 -26.460 1.00 92.56 82 ARG A CA 1
ATOM 674 C C . ARG A 1 82 ? 11.679 6.513 -25.084 1.00 92.56 82 ARG A C 1
ATOM 676 O O . ARG A 1 82 ? 11.080 6.167 -24.068 1.00 92.56 82 ARG A O 1
ATOM 683 N N . LYS A 1 83 ? 12.844 7.171 -25.021 1.00 90.88 83 LYS A N 1
ATOM 684 C CA . LYS A 1 83 ? 13.458 7.587 -23.746 1.00 90.88 83 LYS A CA 1
ATOM 685 C C . LYS A 1 83 ? 12.570 8.577 -22.994 1.00 90.88 83 LYS A C 1
ATOM 687 O O . LYS A 1 83 ? 12.360 8.398 -21.795 1.00 90.88 83 LYS A O 1
ATOM 692 N N . THR A 1 84 ? 12.016 9.573 -23.684 1.00 90.25 84 THR A N 1
ATOM 693 C CA . THR A 1 84 ? 11.103 10.555 -23.082 1.00 90.25 84 THR A CA 1
ATOM 694 C C . THR A 1 84 ? 9.827 9.895 -22.559 1.00 90.25 84 THR A C 1
ATOM 696 O O . THR A 1 84 ? 9.409 10.172 -21.436 1.00 90.25 84 THR A O 1
ATOM 699 N N . GLU A 1 85 ? 9.223 8.990 -23.330 1.00 93.25 85 GLU A N 1
ATOM 700 C CA . GLU A 1 85 ? 8.020 8.264 -22.914 1.00 93.25 85 GLU A CA 1
ATOM 701 C C . GLU A 1 85 ? 8.282 7.369 -21.694 1.00 93.25 85 GLU A C 1
ATOM 703 O O . GLU A 1 85 ? 7.535 7.413 -20.714 1.00 93.25 85 GLU A O 1
ATOM 708 N N . ASN A 1 86 ? 9.390 6.624 -21.699 1.00 91.94 86 ASN A N 1
ATOM 709 C CA . ASN A 1 86 ? 9.802 5.816 -20.551 1.00 91.94 86 ASN A CA 1
ATOM 710 C C . ASN A 1 86 ? 10.045 6.673 -19.301 1.00 91.94 86 ASN A C 1
ATOM 712 O O . ASN A 1 86 ? 9.693 6.254 -18.197 1.00 91.94 86 ASN A O 1
ATOM 716 N N . GLY A 1 87 ? 10.605 7.875 -19.462 1.00 94.19 87 GLY A N 1
ATOM 717 C CA . GLY A 1 87 ? 10.732 8.855 -18.383 1.00 94.19 87 GLY A CA 1
ATOM 718 C C . GLY A 1 87 ? 9.374 9.233 -17.789 1.00 94.19 87 GLY A C 1
ATOM 719 O O . GLY A 1 87 ? 9.173 9.081 -16.585 1.00 94.19 87 GLY A O 1
ATOM 720 N N . LYS A 1 88 ? 8.409 9.620 -18.636 1.00 93.62 88 LYS A N 1
ATOM 721 C CA . LYS A 1 88 ? 7.038 9.960 -18.208 1.00 93.62 88 LYS A CA 1
ATOM 722 C C . LYS A 1 88 ? 6.364 8.807 -17.457 1.00 93.62 88 LYS A C 1
ATOM 724 O O . LYS A 1 88 ? 5.837 9.023 -16.366 1.00 93.62 88 LYS A O 1
ATOM 729 N N . ARG A 1 89 ? 6.450 7.576 -17.981 1.00 93.38 89 ARG A N 1
ATOM 730 C CA . ARG A 1 89 ? 5.893 6.373 -17.331 1.00 93.38 89 ARG A CA 1
ATOM 731 C C . ARG A 1 89 ? 6.524 6.109 -15.961 1.00 93.38 89 ARG A C 1
ATOM 733 O O . ARG A 1 89 ? 5.816 5.771 -15.014 1.00 93.38 89 ARG A O 1
ATOM 740 N N . LYS A 1 90 ? 7.844 6.286 -15.819 1.00 92.00 90 LYS A N 1
ATOM 741 C CA . LYS A 1 90 ? 8.529 6.154 -14.519 1.00 92.00 90 LYS A CA 1
ATOM 742 C C . LYS A 1 90 ? 8.026 7.187 -13.509 1.00 92.00 90 LYS A C 1
ATOM 744 O O . LYS A 1 90 ? 7.738 6.817 -12.371 1.00 92.00 90 LYS A O 1
ATOM 749 N N . THR A 1 91 ? 7.875 8.446 -13.920 1.00 90.94 91 THR A N 1
ATOM 750 C CA . THR A 1 91 ? 7.347 9.513 -13.058 1.00 90.94 91 THR A CA 1
ATOM 751 C C . THR A 1 91 ? 5.910 9.229 -12.621 1.00 90.94 91 THR A C 1
ATOM 753 O O . THR A 1 91 ? 5.588 9.367 -11.441 1.00 90.94 91 THR A O 1
ATOM 756 N N . GLU A 1 92 ? 5.047 8.790 -13.538 1.00 93.75 92 GLU A N 1
ATOM 757 C CA . GLU A 1 92 ? 3.657 8.447 -13.226 1.00 93.75 92 GLU A CA 1
ATOM 758 C C . GLU A 1 92 ? 3.559 7.261 -12.256 1.00 93.75 92 GLU A C 1
ATOM 760 O O . GLU A 1 92 ? 2.852 7.336 -11.248 1.00 93.75 92 GLU A O 1
ATOM 765 N N . ASN A 1 93 ? 4.336 6.201 -12.491 1.00 92.81 93 ASN A N 1
ATOM 766 C CA . ASN A 1 93 ? 4.414 5.061 -11.578 1.00 92.81 93 ASN A CA 1
ATOM 767 C C . ASN A 1 93 ? 4.897 5.476 -10.180 1.00 92.81 93 ASN A C 1
ATOM 769 O O . ASN A 1 93 ? 4.383 4.973 -9.180 1.00 92.81 93 ASN A O 1
ATOM 773 N N . GLY A 1 94 ? 5.846 6.413 -10.097 1.00 94.81 94 GLY A N 1
ATOM 774 C CA . GLY A 1 94 ? 6.276 7.015 -8.834 1.00 94.81 94 GLY A CA 1
ATOM 775 C C . GLY A 1 94 ? 5.126 7.713 -8.103 1.00 94.81 94 GLY A C 1
ATOM 776 O O . GLY A 1 94 ? 4.877 7.418 -6.934 1.00 94.81 94 GLY A O 1
ATOM 777 N N . LYS A 1 95 ? 4.361 8.566 -8.801 1.00 94.31 95 LYS A N 1
ATOM 778 C CA . LYS A 1 95 ? 3.185 9.253 -8.232 1.00 94.31 95 LYS A CA 1
ATOM 779 C C . LYS A 1 95 ? 2.141 8.263 -7.701 1.00 94.31 95 LYS A C 1
ATOM 781 O O . LYS A 1 95 ? 1.706 8.403 -6.558 1.00 94.31 95 LYS A O 1
ATOM 786 N N . ARG A 1 96 ? 1.806 7.221 -8.477 1.00 93.44 96 ARG A N 1
ATOM 787 C CA . ARG A 1 96 ? 0.846 6.174 -8.070 1.00 93.44 96 ARG A CA 1
ATOM 788 C C . ARG A 1 96 ? 1.306 5.412 -6.824 1.00 93.44 96 ARG A C 1
ATOM 790 O O . ARG A 1 96 ? 0.501 5.142 -5.935 1.00 93.44 96 ARG A O 1
ATOM 797 N N . LYS A 1 97 ? 2.601 5.081 -6.720 1.00 92.44 97 LYS A N 1
ATOM 798 C CA . LYS A 1 97 ? 3.161 4.427 -5.522 1.00 92.44 97 LYS A CA 1
ATOM 799 C C . LYS A 1 97 ? 3.012 5.304 -4.277 1.00 92.44 97 LYS A C 1
ATOM 801 O O . LYS A 1 97 ? 2.574 4.804 -3.242 1.00 92.44 97 LYS A O 1
ATOM 806 N N . THR A 1 98 ? 3.316 6.596 -4.387 1.00 91.56 98 THR A N 1
ATOM 807 C CA . THR A 1 98 ? 3.175 7.551 -3.277 1.00 91.56 98 THR A CA 1
ATOM 808 C C . THR A 1 98 ? 1.721 7.696 -2.831 1.00 91.56 98 THR A C 1
ATOM 810 O O . THR A 1 98 ? 1.438 7.667 -1.633 1.00 91.56 98 THR A O 1
ATOM 813 N N . GLU A 1 99 ? 0.783 7.808 -3.771 1.00 94.06 99 GLU A N 1
ATOM 814 C CA . GLU A 1 99 ? -0.646 7.903 -3.456 1.00 94.06 99 GLU A CA 1
ATOM 815 C C . GLU A 1 99 ? -1.171 6.636 -2.766 1.00 94.06 99 GLU A C 1
ATOM 817 O O . GLU A 1 99 ? -1.830 6.717 -1.727 1.00 94.06 99 GLU A O 1
ATOM 822 N N . ASN A 1 100 ? -0.804 5.457 -3.276 1.00 92.88 100 ASN A N 1
ATOM 823 C CA . ASN A 1 100 ? -1.147 4.184 -2.643 1.00 92.88 100 ASN A CA 1
ATOM 824 C C . ASN A 1 100 ? -0.578 4.078 -1.221 1.00 92.88 100 ASN A C 1
ATOM 826 O O . ASN A 1 100 ? -1.257 3.574 -0.325 1.00 92.88 100 ASN A O 1
ATOM 830 N N . GLY A 1 101 ? 0.639 4.583 -0.991 1.00 94.81 101 GLY A N 1
ATOM 831 C CA . GLY A 1 101 ? 1.227 4.694 0.344 1.00 94.81 101 GLY A CA 1
ATOM 832 C C . GLY A 1 101 ? 0.378 5.557 1.283 1.00 94.81 101 GLY A C 1
ATOM 833 O O . GLY A 1 101 ? 0.022 5.108 2.372 1.00 94.81 101 GLY A O 1
ATOM 834 N N . LYS A 1 102 ? -0.031 6.754 0.838 1.00 94.25 102 LYS A N 1
ATOM 835 C CA . LYS A 1 102 ? -0.900 7.655 1.618 1.00 94.25 102 LYS A CA 1
ATOM 836 C C . LYS A 1 102 ? -2.236 6.998 1.984 1.00 94.25 102 LYS A C 1
ATOM 838 O O . LYS A 1 102 ? -2.616 7.020 3.155 1.00 94.25 102 LYS A O 1
ATOM 843 N N . ARG A 1 103 ? -2.902 6.342 1.023 1.00 93.50 103 ARG A N 1
ATOM 844 C CA . ARG A 1 103 ? -4.177 5.631 1.250 1.00 93.50 103 ARG A CA 1
ATOM 845 C C . ARG A 1 103 ? -4.041 4.499 2.272 1.00 93.50 103 ARG A C 1
ATOM 847 O O . ARG A 1 103 ? -4.911 4.332 3.125 1.00 93.50 103 ARG A O 1
ATOM 854 N N . LYS A 1 104 ? -2.945 3.730 2.230 1.00 92.81 104 LYS A N 1
ATOM 855 C CA . LYS A 1 104 ? -2.673 2.676 3.227 1.00 92.81 104 LYS A CA 1
ATOM 856 C C . LYS A 1 104 ? -2.536 3.254 4.636 1.00 92.81 104 LYS A C 1
ATOM 858 O O . LYS A 1 104 ? -3.149 2.726 5.563 1.00 92.81 104 LYS A O 1
ATOM 863 N N . THR A 1 105 ? -1.790 4.348 4.788 1.00 91.69 105 THR A N 1
ATOM 864 C CA . THR A 1 105 ? -1.614 5.028 6.080 1.00 91.69 105 THR A CA 1
ATOM 865 C C . THR A 1 105 ? -2.937 5.563 6.624 1.00 91.69 105 THR A C 1
ATOM 867 O O . THR A 1 105 ? -3.243 5.372 7.801 1.00 91.69 105 THR A O 1
ATOM 870 N N . GLU A 1 106 ? -3.753 6.193 5.779 1.00 94.25 106 GLU A N 1
ATOM 871 C CA . GLU A 1 106 ? -5.066 6.707 6.179 1.00 94.25 106 GLU A CA 1
ATOM 872 C C . GLU A 1 106 ? -6.015 5.583 6.619 1.00 94.25 106 GLU A C 1
ATOM 874 O O . GLU A 1 106 ? -6.622 5.662 7.690 1.00 94.25 106 GLU A O 1
ATOM 879 N N . ASN A 1 107 ? -6.079 4.490 5.854 1.00 92.81 107 ASN A N 1
ATOM 880 C CA . ASN A 1 107 ? -6.863 3.313 6.226 1.00 92.81 107 ASN A CA 1
ATOM 881 C C . ASN A 1 107 ? -6.400 2.710 7.560 1.00 92.81 107 ASN A C 1
ATOM 883 O O . ASN A 1 107 ? -7.234 2.297 8.368 1.00 92.81 107 ASN A O 1
ATOM 887 N N . GLY A 1 108 ? -5.089 2.692 7.820 1.00 94.75 108 GLY A N 1
ATOM 888 C CA . GLY A 1 108 ? -4.530 2.297 9.113 1.00 94.75 108 GLY A CA 1
ATOM 889 C C . GLY A 1 108 ? -5.032 3.180 10.259 1.00 94.75 108 GLY A C 1
ATOM 890 O O . GLY A 1 108 ? -5.540 2.662 11.253 1.00 94.75 108 GLY A O 1
ATOM 891 N N . LYS A 1 109 ? -4.985 4.510 10.094 1.00 94.62 109 LYS A N 1
ATOM 892 C CA . LYS A 1 109 ? -5.497 5.469 11.091 1.00 94.62 109 LYS A CA 1
ATOM 893 C C . LYS A 1 109 ? -6.986 5.253 11.386 1.00 94.62 109 LYS A C 1
ATOM 895 O O . LYS A 1 109 ? -7.358 5.150 12.555 1.00 94.62 109 LYS A O 1
ATOM 900 N N . ARG A 1 110 ? -7.820 5.095 10.348 1.00 93.56 110 ARG A N 1
ATOM 901 C CA . ARG A 1 110 ? -9.269 4.842 10.494 1.00 93.56 110 ARG A CA 1
ATOM 902 C C . ARG A 1 110 ? -9.561 3.542 11.248 1.00 93.56 110 ARG A C 1
ATOM 904 O O . ARG A 1 110 ? -10.445 3.511 12.102 1.00 93.56 110 ARG A O 1
ATOM 911 N N . LYS A 1 111 ? -8.814 2.465 10.973 1.00 93.25 111 LYS A N 1
ATOM 912 C CA . LYS A 1 111 ? -8.955 1.191 11.704 1.00 93.25 111 LYS A CA 1
ATOM 913 C C . LYS A 1 111 ? -8.648 1.357 13.193 1.00 93.25 111 LYS A C 1
ATOM 915 O O . LYS A 1 111 ? -9.422 0.881 14.022 1.00 93.25 111 LYS A O 1
ATOM 920 N N . THR A 1 112 ? -7.570 2.064 13.528 1.00 92.12 112 THR A N 1
ATOM 921 C CA . THR A 1 112 ? -7.191 2.339 14.921 1.00 92.12 112 THR A CA 1
ATOM 922 C C . THR A 1 112 ? -8.245 3.175 15.642 1.00 92.12 112 THR A C 1
ATOM 924 O O . THR A 1 112 ? -8.622 2.853 16.769 1.00 92.12 112 THR A O 1
ATOM 927 N N . GLU A 1 113 ? -8.766 4.219 14.997 1.00 94.62 113 GLU A N 1
ATOM 928 C CA . GLU A 1 113 ? -9.826 5.054 15.568 1.00 94.62 113 GLU A CA 1
ATOM 929 C C . GLU A 1 113 ? -11.114 4.256 15.816 1.00 94.62 113 GLU A C 1
ATOM 931 O O . GLU A 1 113 ? -11.674 4.300 16.913 1.00 94.62 113 GLU A O 1
ATOM 936 N N . ASN A 1 114 ? -11.540 3.448 14.842 1.00 93.12 114 ASN A N 1
ATOM 937 C CA . ASN A 1 114 ? -12.691 2.561 15.002 1.00 93.12 114 ASN A CA 1
ATOM 938 C C . ASN A 1 114 ? -12.492 1.558 16.148 1.00 93.12 114 ASN A C 1
ATOM 940 O O . ASN A 1 114 ? -13.435 1.286 16.894 1.00 93.12 114 ASN A O 1
ATOM 944 N N . GLY A 1 115 ? -11.274 1.037 16.323 1.00 94.75 115 GLY A N 1
ATOM 945 C CA . GLY A 1 115 ? -10.909 0.202 17.468 1.00 94.75 115 GLY A CA 1
ATOM 946 C C . GLY A 1 115 ? -11.104 0.929 18.801 1.00 94.75 115 GLY A C 1
ATOM 947 O O . GLY A 1 115 ? -11.791 0.415 19.682 1.00 94.75 115 GLY A O 1
ATOM 948 N N . LYS A 1 116 ? -10.589 2.161 18.925 1.00 94.06 116 LYS A N 1
ATOM 949 C CA . LYS A 1 116 ? -10.763 2.995 20.129 1.00 94.06 116 LYS A CA 1
ATOM 950 C C . LYS A 1 116 ? -12.242 3.241 20.451 1.00 94.06 116 LYS A C 1
ATOM 952 O O . LYS A 1 116 ? -12.652 3.021 21.590 1.00 94.06 116 LYS A O 1
ATOM 957 N N . ARG A 1 117 ? -13.056 3.603 19.450 1.00 93.44 117 ARG A N 1
ATOM 958 C CA . ARG A 1 117 ? -14.507 3.827 19.618 1.00 93.44 117 ARG A CA 1
ATOM 959 C C . ARG A 1 117 ? -15.241 2.570 20.090 1.00 93.44 117 ARG A C 1
ATOM 961 O O . ARG A 1 117 ? -16.105 2.652 20.961 1.00 93.44 117 ARG A O 1
ATOM 968 N N . LYS A 1 118 ? -14.894 1.391 19.555 1.00 92.94 118 LYS A N 1
ATOM 969 C CA . LYS A 1 118 ? -15.472 0.111 20.005 1.00 92.94 118 LYS A CA 1
ATOM 970 C C . LYS A 1 118 ? -15.151 -0.166 21.473 1.00 92.94 118 LYS A C 1
ATOM 972 O O . LYS A 1 118 ? -16.057 -0.520 22.227 1.00 92.94 118 LYS A O 1
ATOM 977 N N . THR A 1 119 ? -13.901 0.041 21.887 1.00 91.31 119 THR A N 1
ATOM 978 C CA . THR A 1 119 ? -13.478 -0.132 23.284 1.00 91.31 119 THR A CA 1
ATOM 979 C C . THR A 1 119 ? -14.217 0.824 24.218 1.00 91.31 119 THR A C 1
ATOM 981 O O . THR A 1 119 ? -14.706 0.407 25.267 1.00 91.31 119 THR A O 1
ATOM 984 N N . GLU A 1 120 ? -14.348 2.095 23.838 1.00 94.19 120 GLU A N 1
ATOM 985 C CA . GLU A 1 120 ? -15.068 3.088 24.636 1.00 94.19 120 GLU A CA 1
ATOM 986 C C . GLU A 1 120 ? -16.558 2.748 24.778 1.00 94.19 120 GLU A C 1
ATOM 988 O O . GLU A 1 120 ? -17.092 2.743 25.889 1.00 94.19 120 GLU A O 1
ATOM 993 N N . ASN A 1 121 ? -17.218 2.365 23.682 1.00 92.19 121 ASN A N 1
ATOM 994 C CA . ASN A 1 121 ? -18.606 1.906 23.720 1.00 92.19 121 ASN A CA 1
ATOM 995 C C . ASN A 1 121 ? -18.781 0.670 24.615 1.00 92.19 121 ASN A C 1
ATOM 997 O O . ASN A 1 121 ? -19.772 0.575 25.341 1.00 92.19 121 ASN A O 1
ATOM 1001 N N . GLY A 1 122 ? -17.816 -0.255 24.604 1.00 94.06 122 GLY A N 1
ATOM 1002 C CA . GLY A 1 122 ? -17.779 -1.391 25.525 1.00 94.06 122 GLY A CA 1
ATOM 1003 C C . GLY A 1 122 ? -17.732 -0.948 26.989 1.00 94.06 122 GLY A C 1
ATOM 1004 O O . GLY A 1 122 ? -18.565 -1.380 27.785 1.00 94.06 122 GLY A O 1
ATOM 1005 N N . LYS A 1 123 ? -16.829 -0.018 27.335 1.00 93.50 123 LYS A N 1
ATOM 1006 C CA . LYS A 1 123 ? -16.727 0.545 28.694 1.00 93.50 123 LYS A CA 1
ATOM 1007 C C . LYS A 1 123 ? -18.039 1.196 29.148 1.00 93.50 123 LYS A C 1
ATOM 1009 O O . LYS A 1 123 ? -18.518 0.882 30.237 1.00 93.50 123 LYS A O 1
ATOM 1014 N N . ARG A 1 124 ? -18.665 2.019 28.295 1.00 92.75 124 ARG A N 1
ATOM 1015 C CA . ARG A 1 124 ? -19.956 2.674 28.590 1.00 92.75 124 ARG A CA 1
ATOM 1016 C C . ARG A 1 124 ? -21.081 1.664 28.832 1.00 92.75 124 ARG A C 1
ATOM 1018 O O . ARG A 1 124 ? -21.877 1.839 29.753 1.00 92.75 124 ARG A O 1
ATOM 1025 N N . LYS A 1 125 ? -21.149 0.585 28.042 1.00 92.62 125 LYS A N 1
ATOM 1026 C CA . LYS A 1 125 ? -22.138 -0.491 28.248 1.00 92.62 125 LYS A CA 1
ATOM 1027 C C . LYS A 1 125 ? -21.954 -1.173 29.604 1.00 92.62 125 LYS A C 1
ATOM 1029 O O . LYS A 1 125 ? -22.938 -1.359 30.319 1.00 92.62 125 LYS A O 1
ATOM 1034 N N . THR A 1 126 ? -20.715 -1.492 29.973 1.00 91.19 126 THR A N 1
ATOM 1035 C CA . THR A 1 126 ? -20.396 -2.098 31.274 1.00 91.19 126 THR A CA 1
ATOM 1036 C C . THR A 1 126 ? -20.775 -1.177 32.430 1.00 91.19 126 THR A C 1
ATOM 1038 O O . THR A 1 126 ? -21.393 -1.622 33.396 1.00 91.19 126 THR A O 1
ATOM 1041 N N . GLU A 1 127 ? -20.457 0.114 32.332 1.00 93.94 127 GLU A N 1
ATOM 1042 C CA . GLU A 1 127 ? -20.813 1.100 33.355 1.00 93.94 127 GLU A CA 1
ATOM 1043 C C . GLU A 1 127 ? -22.334 1.246 33.514 1.00 93.94 127 GLU A C 1
ATOM 1045 O O . GLU A 1 127 ? -22.853 1.179 34.630 1.00 93.94 127 GLU A O 1
ATOM 1050 N N . ASN A 1 128 ? -23.070 1.346 32.404 1.00 91.38 128 AS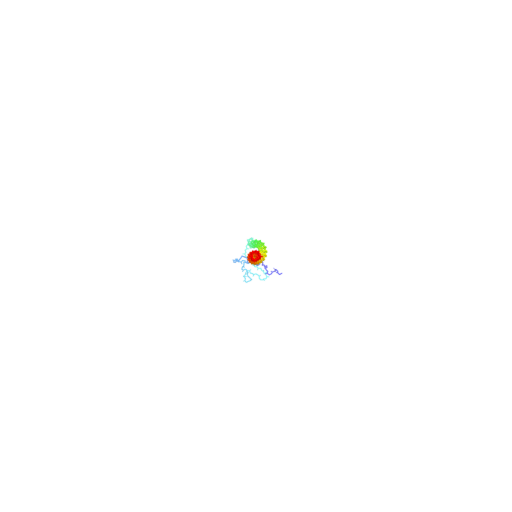N A N 1
ATOM 1051 C CA . ASN A 1 128 ? -24.533 1.378 32.425 1.00 91.38 128 ASN A CA 1
ATOM 1052 C C . ASN A 1 128 ? -25.128 0.110 33.054 1.00 91.38 128 ASN A C 1
ATOM 1054 O O . ASN A 1 128 ? -26.104 0.197 33.802 1.00 91.38 128 ASN A O 1
ATOM 1058 N N . GLY A 1 129 ? -24.536 -1.059 32.794 1.00 93.31 129 GLY A N 1
ATOM 1059 C CA . GLY A 1 129 ? -24.902 -2.313 33.454 1.00 93.31 129 GLY A CA 1
ATOM 1060 C C . GLY A 1 129 ? -24.727 -2.240 34.972 1.00 93.31 129 GLY A C 1
ATOM 1061 O O . GLY A 1 129 ? -25.670 -2.527 35.710 1.00 93.31 129 GLY A O 1
ATOM 1062 N N . LYS A 1 130 ? -23.566 -1.767 35.448 1.00 92.94 130 LYS A N 1
ATOM 1063 C CA . LYS A 1 130 ? -23.296 -1.579 36.885 1.00 92.94 130 LYS A CA 1
ATOM 1064 C C . LYS A 1 130 ? -24.317 -0.644 37.543 1.00 92.94 130 LYS A C 1
ATOM 1066 O O . LYS A 1 130 ? -24.889 -1.009 38.570 1.00 92.94 130 LYS A O 1
ATOM 1071 N N . ARG A 1 131 ? -24.617 0.504 36.921 1.00 92.12 131 ARG A N 1
ATOM 1072 C CA . ARG A 1 131 ? -25.617 1.468 37.426 1.00 92.12 131 ARG A CA 1
ATOM 1073 C C . ARG A 1 131 ? -27.020 0.862 37.519 1.00 92.12 131 ARG A C 1
ATOM 1075 O O . ARG A 1 131 ? -27.724 1.090 38.501 1.00 92.12 131 ARG A O 1
ATOM 1082 N N . LYS A 1 132 ? -27.437 0.063 36.528 1.00 91.75 132 LYS A N 1
ATOM 1083 C CA . LYS A 1 132 ? -2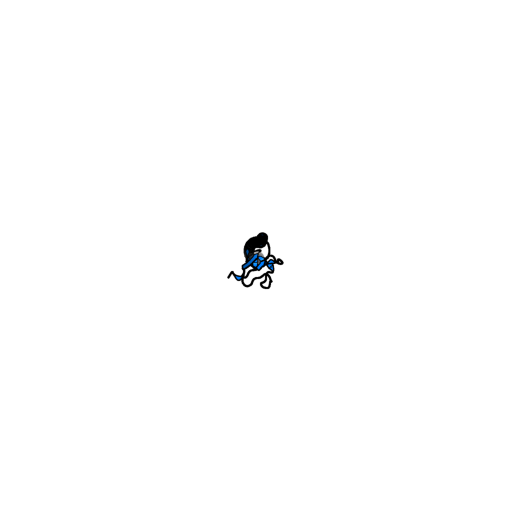8.733 -0.643 36.565 1.00 91.75 132 LYS A CA 1
ATOM 1084 C C . LYS A 1 132 ? -28.808 -1.621 37.738 1.00 91.75 132 LYS A C 1
ATOM 1086 O O . LYS A 1 132 ? -29.807 -1.620 38.456 1.00 91.75 132 LYS A O 1
ATOM 1091 N N . THR A 1 133 ? -27.755 -2.406 37.958 1.00 89.88 133 THR A N 1
ATOM 1092 C CA . THR A 1 133 ? -27.675 -3.346 39.085 1.00 89.88 133 THR A CA 1
ATOM 1093 C C . THR A 1 133 ? -27.739 -2.622 40.427 1.00 89.88 133 THR A C 1
ATOM 1095 O O . THR A 1 133 ? -28.479 -3.037 41.318 1.00 89.88 133 THR A O 1
ATOM 1098 N N . GLU A 1 134 ? -27.011 -1.516 40.574 1.00 92.69 134 GLU A N 1
ATOM 1099 C CA . GLU A 1 134 ? -27.028 -0.711 41.797 1.00 92.69 134 GLU A CA 1
ATOM 1100 C C . GLU A 1 134 ? -28.413 -0.110 42.074 1.00 92.69 134 GLU A C 1
ATOM 1102 O O . GLU A 1 134 ? -28.937 -0.239 43.183 1.00 92.69 134 GLU A O 1
ATOM 1107 N N . ASN A 1 135 ? -29.063 0.457 41.054 1.00 89.94 135 ASN A N 1
ATOM 1108 C CA . ASN A 1 135 ? -30.433 0.957 41.173 1.00 89.94 135 ASN A CA 1
ATOM 1109 C C . ASN A 1 135 ? -31.423 -0.150 41.566 1.00 89.94 135 ASN A C 1
ATOM 1111 O O . ASN A 1 135 ? -32.324 0.092 42.372 1.00 89.94 135 ASN A O 1
ATOM 1115 N N . GLY A 1 136 ? -31.249 -1.366 41.039 1.00 92.19 136 GLY A N 1
ATOM 1116 C CA . GLY A 1 136 ? -32.021 -2.540 41.448 1.00 92.19 136 GLY A CA 1
ATOM 1117 C C . GLY A 1 136 ? -31.851 -2.852 42.936 1.00 92.19 136 GLY A C 1
ATOM 1118 O O . GLY A 1 136 ? -32.844 -2.964 43.654 1.00 92.19 136 GLY A O 1
ATOM 1119 N N . LYS A 1 137 ? -30.604 -2.897 43.428 1.00 92.06 137 LYS A N 1
ATOM 1120 C CA . LYS A 1 137 ? -30.304 -3.114 44.856 1.00 92.06 137 LYS A CA 1
ATOM 1121 C C . LYS A 1 137 ? -30.971 -2.060 45.747 1.00 92.06 137 LYS A C 1
ATOM 1123 O O . LYS A 1 137 ? -31.645 -2.428 46.709 1.00 92.06 137 LYS A O 1
ATOM 1128 N N . ARG A 1 138 ? -30.868 -0.772 45.389 1.00 91.00 138 ARG A N 1
ATOM 1129 C CA . ARG A 1 138 ? -31.504 0.335 46.132 1.00 91.00 138 ARG A CA 1
ATOM 1130 C C . ARG A 1 138 ? -33.028 0.202 46.186 1.00 91.00 138 ARG A C 1
ATOM 1132 O O . ARG A 1 138 ? -33.629 0.428 47.234 1.00 91.00 138 ARG A O 1
ATOM 1139 N N . LYS A 1 139 ? -33.673 -0.194 45.080 1.00 90.56 139 LYS A N 1
ATOM 1140 C CA . LYS A 1 139 ? -35.128 -0.442 45.052 1.00 90.56 139 LYS A CA 1
ATOM 1141 C C . LYS A 1 139 ? -35.527 -1.574 45.999 1.00 90.56 139 LYS A C 1
ATOM 1143 O O . LYS A 1 139 ? -36.481 -1.409 46.758 1.00 90.56 139 LYS A O 1
ATOM 1148 N N . THR A 1 140 ? -34.788 -2.683 45.991 1.00 88.94 140 THR A N 1
ATOM 1149 C CA . THR A 1 140 ? -35.035 -3.820 46.888 1.00 88.94 140 THR A CA 1
ATOM 1150 C C . THR A 1 140 ? -34.874 -3.425 48.354 1.00 88.94 140 THR A C 1
ATOM 1152 O O . THR A 1 140 ? -35.717 -3.768 49.182 1.00 88.94 140 THR A O 1
ATOM 1155 N N . GLU A 1 141 ? -33.830 -2.666 48.684 1.00 91.62 141 GLU A N 1
ATOM 1156 C CA . GLU A 1 141 ? -33.597 -2.183 50.047 1.00 91.62 141 GLU A CA 1
ATOM 1157 C C . GLU A 1 141 ? -34.711 -1.242 50.524 1.00 91.62 141 GLU A C 1
ATOM 1159 O O . GLU A 1 141 ? -35.261 -1.429 51.612 1.00 91.62 141 GLU A O 1
ATOM 1164 N N . ASN A 1 142 ? -35.126 -0.290 49.683 1.00 89.19 142 ASN A N 1
ATOM 1165 C CA . ASN A 1 142 ? -36.260 0.585 49.978 1.00 89.19 142 ASN A CA 1
ATOM 1166 C C . ASN A 1 142 ? -37.560 -0.205 50.190 1.00 89.19 142 ASN A C 1
ATOM 1168 O O . ASN A 1 142 ? -38.344 0.133 51.078 1.00 89.19 142 ASN A O 1
ATOM 1172 N N . GLY A 1 143 ? -37.781 -1.269 49.412 1.00 91.19 143 GLY A N 1
ATOM 1173 C CA . GLY A 1 143 ? -38.890 -2.200 49.614 1.00 91.19 143 GLY A CA 1
ATOM 1174 C C . GLY A 1 143 ? -38.850 -2.845 51.001 1.00 91.19 143 GLY A C 1
ATOM 1175 O O . GLY A 1 143 ? -39.826 -2.748 51.741 1.00 91.19 143 GLY A O 1
ATOM 1176 N N . LYS A 1 144 ? -37.700 -3.411 51.398 1.00 91.12 144 LYS A N 1
ATOM 1177 C CA . LYS A 1 144 ? -37.510 -4.012 52.732 1.00 91.12 144 LYS A CA 1
ATOM 1178 C C . LYS A 1 144 ? -37.809 -3.019 53.861 1.00 91.12 144 LYS A C 1
ATOM 1180 O O . LYS A 1 144 ? -38.574 -3.351 54.765 1.00 91.12 144 LYS A O 1
ATOM 1185 N N . ARG A 1 145 ? -37.288 -1.786 53.772 1.00 89.62 145 ARG A N 1
ATOM 1186 C CA . ARG A 1 145 ? -37.540 -0.723 54.767 1.00 89.62 145 ARG A CA 1
ATOM 1187 C C . ARG A 1 145 ? -39.025 -0.366 54.876 1.00 89.62 145 ARG A C 1
ATOM 1189 O O . ARG A 1 145 ? -39.533 -0.188 55.982 1.00 89.62 145 ARG A O 1
ATOM 1196 N N . LYS A 1 146 ? -39.747 -0.286 53.750 1.00 89.38 146 LYS A N 1
ATOM 1197 C CA . LYS A 1 146 ? -41.203 -0.047 53.755 1.00 89.38 146 LYS A CA 1
ATOM 1198 C C . LYS A 1 146 ? -41.956 -1.169 54.471 1.00 89.38 146 LYS A C 1
ATOM 1200 O O . LYS A 1 146 ? -42.816 -0.876 55.301 1.00 89.38 146 LYS A O 1
ATOM 1205 N N . THR A 1 147 ? -41.613 -2.426 54.192 1.00 86.69 147 THR A N 1
ATOM 1206 C CA . THR A 1 147 ? -42.232 -3.592 54.839 1.00 86.69 147 THR A CA 1
ATOM 1207 C C . THR A 1 147 ? -41.978 -3.598 56.345 1.00 86.69 147 THR A C 1
ATOM 1209 O O . THR A 1 147 ? -42.898 -3.835 57.128 1.00 86.69 147 THR A O 1
ATOM 1212 N N . GLU A 1 148 ? -40.752 -3.291 56.770 1.00 89.88 148 GLU A N 1
ATOM 1213 C CA . GLU A 1 148 ? -40.395 -3.213 58.188 1.00 89.88 148 GLU A CA 1
ATOM 1214 C C . GLU A 1 148 ? -41.145 -2.088 58.914 1.00 89.88 148 GLU A C 1
ATOM 1216 O O . GLU A 1 148 ? -41.732 -2.316 59.974 1.00 89.88 148 GLU A O 1
ATOM 1221 N N . ASN A 1 149 ? -41.224 -0.899 58.310 1.00 87.38 149 ASN A N 1
ATOM 1222 C CA . ASN A 1 149 ? -42.028 0.202 58.842 1.00 87.38 149 ASN A CA 1
ATOM 1223 C C . ASN A 1 149 ? -43.514 -0.169 58.962 1.00 87.38 149 ASN A C 1
ATOM 1225 O O . ASN A 1 149 ? -44.163 0.210 59.939 1.00 87.38 149 ASN A O 1
ATOM 1229 N N . GLY A 1 150 ? -44.051 -0.931 58.003 1.00 89.00 150 GLY A N 1
ATOM 1230 C CA . GLY A 1 150 ? -45.402 -1.489 58.076 1.00 89.00 150 GLY A CA 1
ATOM 1231 C C . GLY A 1 150 ? -45.589 -2.385 59.302 1.00 89.00 150 GLY A C 1
ATOM 1232 O O . GLY A 1 150 ? -46.491 -2.138 60.100 1.00 89.00 150 GLY A O 1
ATOM 1233 N N . LYS A 1 151 ? -44.683 -3.353 59.511 1.00 89.19 151 LYS A N 1
ATOM 1234 C CA . LYS A 1 151 ? -44.705 -4.245 60.685 1.00 89.19 151 LYS A CA 1
ATOM 1235 C C . LYS A 1 151 ? -44.679 -3.463 62.003 1.00 89.19 151 LYS A C 1
ATOM 1237 O O . LYS A 1 151 ? -45.516 -3.715 62.869 1.00 89.19 151 LYS A O 1
ATOM 1242 N N . ARG A 1 152 ? -43.790 -2.467 62.129 1.00 87.62 152 ARG A N 1
ATOM 1243 C CA . ARG A 1 152 ? -43.702 -1.603 63.325 1.00 87.62 152 ARG A CA 1
ATOM 1244 C C . ARG A 1 152 ? -45.003 -0.838 63.585 1.00 87.62 152 ARG A C 1
ATOM 1246 O O . ARG A 1 152 ? -45.440 -0.742 64.731 1.00 87.62 152 ARG A O 1
ATOM 1253 N N . LYS A 1 153 ? -45.656 -0.315 62.538 1.00 87.31 153 LYS A N 1
ATOM 1254 C CA . LYS A 1 153 ? -46.965 0.353 62.671 1.00 87.31 153 LYS A CA 1
ATOM 1255 C C . LYS A 1 153 ? -48.043 -0.607 63.177 1.00 87.31 153 LYS A C 1
ATOM 1257 O O . LYS A 1 153 ? -48.787 -0.240 64.086 1.00 87.31 153 LYS A O 1
ATOM 1262 N N . THR A 1 154 ? -48.110 -1.823 62.634 1.00 85.06 154 THR A N 1
ATOM 1263 C CA . THR A 1 154 ? -49.069 -2.848 63.073 1.00 85.06 154 THR A CA 1
ATOM 1264 C C . THR A 1 154 ? -48.847 -3.237 64.534 1.00 85.06 154 THR A C 1
ATOM 1266 O O . THR A 1 154 ? -49.806 -3.325 65.299 1.00 85.06 154 THR A O 1
ATOM 1269 N N . GLU A 1 155 ? -47.593 -3.428 64.947 1.00 87.94 155 GLU A N 1
ATOM 1270 C CA . GLU A 1 155 ? -47.250 -3.762 66.332 1.00 87.94 155 GLU A CA 1
ATOM 1271 C C . GLU A 1 155 ? -47.627 -2.637 67.306 1.00 87.94 155 GLU A C 1
ATOM 1273 O O . GLU A 1 155 ? -48.283 -2.887 68.320 1.00 87.94 155 GLU A O 1
ATOM 1278 N N . ASN A 1 156 ? -47.314 -1.383 66.965 1.00 85.12 156 ASN A N 1
ATOM 1279 C CA . ASN A 1 156 ? -47.743 -0.224 67.750 1.00 85.12 156 ASN A CA 1
ATOM 1280 C C . ASN A 1 156 ? -49.272 -0.133 67.862 1.00 85.12 156 ASN A C 1
ATOM 1282 O O . ASN A 1 156 ? -49.787 0.218 68.925 1.00 85.12 156 ASN A O 1
ATOM 1286 N N . GLY A 1 157 ? -50.001 -0.468 66.794 1.00 87.31 157 GLY A N 1
ATOM 1287 C CA . GLY A 1 157 ? -51.460 -0.580 66.816 1.00 87.31 157 GLY A CA 1
ATOM 1288 C C . GLY A 1 157 ? -51.941 -1.604 67.846 1.00 87.31 157 GLY A C 1
ATOM 1289 O O . GLY A 1 157 ? -52.733 -1.256 68.720 1.00 87.31 157 GLY A O 1
ATOM 1290 N N . LYS A 1 158 ? -51.390 -2.827 67.813 1.00 88.00 158 LYS A N 1
ATOM 1291 C CA . LYS A 1 158 ? -51.713 -3.890 68.783 1.00 88.00 158 LYS A CA 1
ATOM 1292 C C . LYS A 1 158 ? -51.462 -3.448 70.229 1.00 88.00 158 LYS A C 1
ATOM 1294 O O . LYS A 1 158 ? -52.350 -3.601 71.066 1.00 88.00 158 LYS A O 1
ATOM 1299 N N . ARG A 1 159 ? -50.305 -2.828 70.512 1.00 84.56 159 ARG A N 1
ATOM 1300 C CA . ARG A 1 159 ? -49.973 -2.303 71.854 1.00 84.56 159 ARG A CA 1
ATOM 1301 C C . ARG A 1 159 ? -50.976 -1.250 72.332 1.00 84.56 159 ARG A C 1
ATOM 1303 O O . ARG A 1 159 ? -51.377 -1.265 73.494 1.00 84.56 159 ARG A O 1
ATOM 1310 N N . LYS A 1 160 ? -51.420 -0.346 71.447 1.00 85.06 160 LYS A N 1
ATOM 1311 C CA . LYS A 1 160 ? -52.457 0.648 71.781 1.00 85.06 160 LYS A CA 1
ATOM 1312 C C . LYS A 1 160 ? -53.787 -0.019 72.136 1.00 85.06 160 LYS A C 1
ATOM 1314 O O . LYS A 1 160 ? -54.398 0.365 73.132 1.00 85.06 160 LYS A O 1
ATOM 1319 N N . THR A 1 161 ? -54.218 -1.019 71.365 1.00 82.25 161 THR A N 1
ATOM 1320 C CA . THR A 1 161 ? -55.455 -1.767 71.637 1.00 82.25 161 THR A CA 1
ATOM 1321 C C . THR A 1 161 ? -55.388 -2.497 72.978 1.00 82.25 161 THR A C 1
ATOM 1323 O O . THR A 1 161 ? -56.338 -2.440 73.757 1.00 82.25 161 THR A O 1
ATOM 1326 N N . GLU A 1 162 ? -54.262 -3.143 73.281 1.00 85.50 162 GLU A N 1
ATOM 1327 C CA . GLU A 1 162 ? -54.057 -3.842 74.552 1.00 85.50 162 GLU A CA 1
ATOM 1328 C C . GLU A 1 162 ? -54.083 -2.881 75.749 1.00 85.50 162 GLU A C 1
ATOM 1330 O O . GLU A 1 162 ? -54.796 -3.122 76.724 1.00 85.50 162 GLU A O 1
ATOM 1335 N N . ASN A 1 163 ? -53.395 -1.739 75.648 1.00 83.12 163 ASN A N 1
ATOM 1336 C CA . ASN A 1 163 ? -53.458 -0.690 76.668 1.00 83.12 163 ASN A CA 1
ATOM 1337 C C . ASN A 1 163 ? -54.886 -0.163 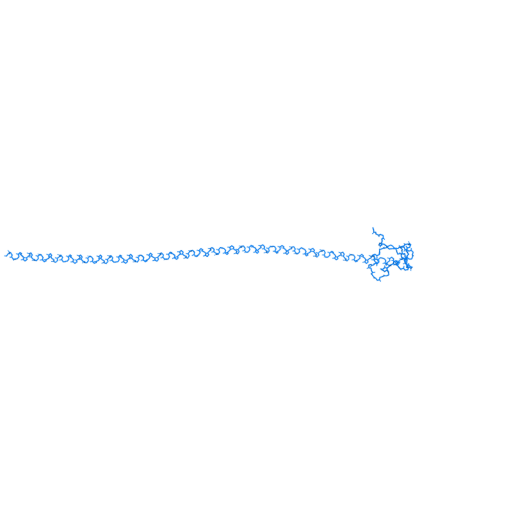76.872 1.00 83.12 163 ASN A C 1
ATOM 1339 O O . ASN A 1 163 ? -55.283 0.105 78.007 1.00 83.12 163 ASN A O 1
ATOM 1343 N N . GLY A 1 164 ? -55.668 -0.037 75.796 1.00 85.00 164 GLY A N 1
ATOM 1344 C CA . GLY A 1 164 ? -57.090 0.297 75.867 1.00 85.00 164 GLY A CA 1
ATOM 1345 C C . GLY A 1 164 ? -57.877 -0.724 76.690 1.00 85.00 164 GLY A C 1
ATOM 1346 O O . GLY A 1 164 ? -58.537 -0.342 77.655 1.00 85.00 164 GLY A O 1
ATOM 1347 N N . LYS A 1 165 ? -57.726 -2.022 76.383 1.00 86.12 165 LYS A N 1
ATOM 1348 C CA . LYS A 1 165 ? -58.369 -3.115 77.136 1.00 86.12 165 LYS A CA 1
ATOM 1349 C C . LYS A 1 165 ? -58.014 -3.075 78.626 1.00 86.12 165 LYS A C 1
ATOM 1351 O O . LYS A 1 165 ? -58.918 -3.119 79.459 1.00 86.12 165 LYS A O 1
ATOM 1356 N N . ARG A 1 166 ? -56.727 -2.908 78.967 1.00 82.00 166 ARG A N 1
ATOM 1357 C CA . ARG A 1 166 ? -56.267 -2.790 80.367 1.00 82.00 166 ARG A CA 1
ATOM 1358 C C . ARG A 1 166 ? -56.911 -1.605 81.089 1.00 82.00 166 ARG A C 1
ATOM 1360 O O . ARG A 1 166 ? -57.320 -1.735 82.241 1.00 82.00 166 ARG A O 1
ATOM 1367 N N . LYS A 1 167 ? -57.041 -0.449 80.425 1.00 82.62 167 LYS A N 1
ATOM 1368 C CA . LYS A 1 167 ? -57.735 0.720 80.995 1.00 82.62 167 LYS A CA 1
ATOM 1369 C C . LYS A 1 167 ? -59.212 0.428 81.265 1.00 82.62 167 LYS A C 1
ATOM 1371 O O . LYS A 1 167 ? -59.698 0.777 82.339 1.00 82.62 167 LYS A O 1
ATOM 1376 N N . THR A 1 168 ? -59.911 -0.222 80.333 1.00 80.00 168 THR A N 1
ATOM 1377 C CA . THR A 1 168 ? -61.323 -0.599 80.507 1.00 80.00 168 THR A CA 1
ATOM 1378 C C . THR A 1 168 ? -61.506 -1.566 81.676 1.00 80.00 168 THR A C 1
ATOM 1380 O O . THR A 1 168 ? -62.406 -1.381 82.492 1.00 80.00 168 THR A O 1
ATOM 1383 N N . GLU A 1 169 ? -60.636 -2.570 81.795 1.00 82.88 169 GLU A N 1
ATOM 1384 C CA . GLU A 1 169 ? -60.670 -3.537 82.895 1.00 82.88 169 GLU A CA 1
ATOM 1385 C C . GLU A 1 169 ? -60.415 -2.870 84.254 1.00 82.88 169 GLU A C 1
ATOM 1387 O O . GLU A 1 169 ? -61.179 -3.075 85.199 1.00 82.88 169 GLU A O 1
ATOM 1392 N N . ASN A 1 170 ? -59.413 -1.990 84.340 1.00 80.00 170 ASN A N 1
ATOM 1393 C CA . ASN A 1 170 ? -59.172 -1.188 85.541 1.00 80.00 170 ASN A CA 1
ATOM 1394 C C . ASN A 1 170 ? -60.377 -0.308 85.904 1.00 80.00 170 ASN A C 1
ATOM 1396 O O . ASN A 1 170 ? -60.691 -0.158 87.085 1.00 80.00 170 ASN A O 1
ATOM 1400 N N . GLY A 1 171 ? -61.067 0.252 84.906 1.00 81.88 171 GLY A N 1
ATOM 1401 C CA . GLY A 1 171 ? -62.325 0.971 85.099 1.00 81.88 171 GLY A CA 1
ATOM 1402 C C . GLY A 1 171 ? -63.387 0.091 85.757 1.00 81.88 171 GLY A C 1
ATOM 1403 O O . GLY A 1 171 ? -63.900 0.457 86.812 1.00 81.88 171 GLY A O 1
ATOM 1404 N N . LYS A 1 172 ? -63.638 -1.104 85.200 1.00 82.88 172 LYS A N 1
ATOM 1405 C CA . LYS A 1 172 ? -64.594 -2.079 85.758 1.00 82.88 172 LYS A CA 1
ATOM 1406 C C . LYS A 1 172 ? -64.265 -2.444 87.209 1.00 82.88 172 LYS A C 1
ATOM 1408 O O . LYS A 1 172 ? -65.153 -2.379 88.058 1.00 82.88 172 LYS A O 1
ATOM 1413 N N . ARG A 1 173 ? -62.994 -2.742 87.517 1.00 77.19 173 ARG A N 1
ATOM 1414 C CA . ARG A 1 173 ? -62.541 -3.046 88.891 1.00 77.19 173 ARG A CA 1
ATOM 1415 C C . ARG A 1 173 ? -62.805 -1.890 89.856 1.00 77.19 173 ARG A C 1
ATOM 1417 O O . ARG A 1 173 ? -63.237 -2.116 90.984 1.00 77.19 173 ARG A O 1
ATOM 1424 N N . LYS A 1 174 ? -62.584 -0.639 89.430 1.00 77.81 174 LYS A N 1
ATOM 1425 C CA . LYS A 1 174 ? -62.909 0.544 90.248 1.00 77.81 174 LYS A CA 1
ATOM 1426 C C . LYS A 1 174 ? -64.411 0.653 90.514 1.00 77.81 174 LYS A C 1
ATOM 1428 O O . LYS A 1 174 ? -64.790 0.925 91.651 1.00 77.81 174 LYS A O 1
ATOM 1433 N N . THR A 1 175 ? -65.255 0.426 89.506 1.00 75.31 175 THR A N 1
ATOM 1434 C CA . THR A 1 175 ? -66.718 0.459 89.663 1.00 75.31 175 THR A CA 1
ATOM 1435 C C . THR A 1 175 ? -67.202 -0.627 90.624 1.00 75.31 175 THR A C 1
ATOM 1437 O O . THR A 1 175 ? -68.022 -0.353 91.497 1.00 75.31 175 THR A O 1
ATOM 1440 N N . GLU A 1 176 ? -66.669 -1.843 90.505 1.00 77.56 176 GLU A N 1
ATOM 1441 C CA . GLU A 1 176 ? -66.990 -2.964 91.392 1.00 77.56 176 GLU A CA 1
ATOM 1442 C C . GLU A 1 176 ? -66.568 -2.687 92.842 1.00 77.56 176 GLU A C 1
ATOM 1444 O O . GLU A 1 176 ? -67.369 -2.846 93.764 1.00 77.56 176 GLU A O 1
ATOM 1449 N N . ASN A 1 177 ? -65.354 -2.166 93.050 1.00 74.31 177 ASN A N 1
ATOM 1450 C CA . ASN A 1 177 ? -64.906 -1.719 94.371 1.00 74.31 177 ASN A CA 1
ATOM 1451 C C . ASN A 1 177 ? -65.801 -0.609 94.942 1.00 74.31 177 ASN A C 1
ATOM 1453 O O . ASN A 1 177 ? -66.077 -0.601 96.141 1.00 74.31 177 ASN A O 1
ATOM 1457 N N . GLY A 1 178 ? -66.270 0.312 94.097 1.00 76.12 178 GLY A N 1
ATOM 1458 C CA . GLY A 1 178 ? -67.247 1.333 94.472 1.00 76.12 178 GLY A CA 1
ATOM 1459 C C . GLY A 1 178 ? -68.544 0.715 94.992 1.00 76.12 178 GLY A C 1
ATOM 1460 O O . GLY A 1 178 ? -68.951 1.036 96.107 1.00 76.12 178 GLY A O 1
ATOM 1461 N N . LYS A 1 179 ? -69.128 -0.229 94.238 1.00 76.44 179 LYS A N 1
ATOM 1462 C CA . LYS A 1 179 ? -70.343 -0.965 94.633 1.00 76.44 179 LYS A CA 1
ATOM 1463 C C . LYS A 1 179 ? -70.165 -1.698 95.965 1.00 76.44 179 LYS A C 1
ATOM 1465 O O . LYS A 1 179 ? -70.996 -1.531 96.853 1.00 76.44 179 LYS A O 1
ATOM 1470 N N . ARG A 1 180 ? -69.053 -2.425 96.146 1.00 70.50 180 ARG A N 1
ATOM 1471 C CA . ARG A 1 180 ? -68.728 -3.109 97.415 1.00 70.50 180 ARG A CA 1
ATOM 1472 C C . ARG A 1 180 ? -68.648 -2.138 98.594 1.00 70.50 180 ARG A C 1
ATOM 1474 O O . ARG A 1 180 ? -69.139 -2.440 99.678 1.00 70.50 180 ARG A O 1
ATOM 1481 N N . LYS A 1 181 ? -68.061 -0.949 98.399 1.00 71.62 181 LYS A N 1
ATOM 1482 C CA . LYS A 1 181 ? -68.036 0.097 99.436 1.00 71.62 181 LYS A CA 1
ATOM 1483 C C . LYS A 1 181 ? -69.439 0.609 99.768 1.00 71.62 181 LYS A C 1
ATOM 1485 O O . LYS A 1 181 ? -69.730 0.800 100.946 1.00 71.62 181 LYS A O 1
ATOM 1490 N N . THR A 1 182 ? -70.304 0.813 98.771 1.00 68.12 182 THR A N 1
ATOM 1491 C CA . THR A 1 182 ? -71.691 1.261 98.998 1.00 68.12 182 THR A CA 1
ATOM 1492 C C . THR A 1 182 ? -72.503 0.209 99.747 1.00 68.12 182 THR A C 1
ATOM 1494 O O . THR A 1 182 ? -73.230 0.539 100.678 1.00 68.12 182 THR A O 1
ATOM 1497 N N . GLU A 1 183 ? -72.351 -1.060 99.374 1.00 70.44 183 GLU A N 1
ATOM 1498 C CA . GLU A 1 183 ? -73.002 -2.195 100.029 1.00 70.44 183 GLU A CA 1
ATOM 1499 C C . GLU A 1 183 ? -72.544 -2.353 101.484 1.00 70.44 183 GLU A C 1
ATOM 1501 O O . GLU A 1 183 ? -73.372 -2.455 102.387 1.00 70.44 183 GLU A O 1
ATOM 1506 N N . ASN A 1 184 ? -71.235 -2.257 101.742 1.00 66.94 184 ASN A N 1
ATOM 1507 C CA . ASN A 1 184 ? -70.705 -2.227 103.106 1.00 66.94 184 ASN A CA 1
ATOM 1508 C C . ASN A 1 184 ? -71.225 -1.024 103.906 1.00 66.94 184 ASN A C 1
ATOM 1510 O O . ASN A 1 184 ? -71.497 -1.156 105.097 1.00 66.94 184 ASN A O 1
ATOM 1514 N N . GLY A 1 185 ? -71.383 0.139 103.267 1.00 69.50 185 GLY A N 1
ATOM 1515 C CA . GLY A 1 185 ? -72.008 1.314 103.874 1.00 69.50 185 GLY A CA 1
ATOM 1516 C C . GLY A 1 185 ? -73.453 1.045 104.294 1.00 69.50 185 GLY A C 1
ATOM 1517 O O . GLY A 1 185 ? -73.796 1.301 105.443 1.00 69.50 185 GLY A O 1
ATOM 1518 N N . LYS A 1 186 ? -74.261 0.451 103.403 1.00 70.69 186 LYS A N 1
ATOM 1519 C CA . LYS A 1 186 ? -75.649 0.044 103.687 1.00 70.69 186 LYS A CA 1
ATOM 1520 C C . LYS A 1 186 ? -75.738 -0.974 104.826 1.00 70.69 186 LYS A C 1
ATOM 1522 O O . LYS A 1 186 ? -76.543 -0.794 105.730 1.00 70.69 186 LYS A O 1
ATOM 1527 N N . ARG A 1 187 ? -74.873 -1.997 104.836 1.00 64.31 187 ARG A N 1
ATOM 1528 C CA . ARG A 1 187 ? -74.802 -2.977 105.937 1.00 64.31 187 ARG A CA 1
ATOM 1529 C C . ARG A 1 187 ? -74.462 -2.323 107.275 1.00 64.31 187 ARG A C 1
ATOM 1531 O O . ARG A 1 187 ? -75.006 -2.712 108.302 1.00 64.31 187 ARG A O 1
ATOM 1538 N N . LYS A 1 188 ? -73.579 -1.319 107.281 1.00 64.62 188 LYS A N 1
ATOM 1539 C CA . LYS A 1 188 ? -73.263 -0.558 108.498 1.00 64.62 188 LYS A CA 1
ATOM 1540 C C . LYS A 1 188 ? -74.461 0.258 108.986 1.00 64.62 188 LYS A C 1
ATOM 1542 O O . LYS A 1 188 ? -74.751 0.197 110.173 1.00 64.62 188 LYS A O 1
ATOM 1547 N N . THR A 1 189 ? -75.176 0.972 108.113 1.00 60.50 189 THR A N 1
ATOM 1548 C CA . THR A 1 189 ? -76.388 1.718 108.508 1.00 60.50 189 THR A CA 1
ATOM 1549 C C . THR A 1 189 ? -77.524 0.806 108.954 1.00 60.50 189 THR A C 1
ATOM 1551 O O . THR A 1 189 ? -78.231 1.141 109.899 1.00 60.50 189 THR A O 1
ATOM 1554 N N . GLU A 1 190 ? -77.683 -0.359 108.331 1.00 58.81 190 GLU A N 1
ATOM 1555 C CA . GLU A 1 190 ? -78.653 -1.370 108.758 1.00 58.81 190 GLU A CA 1
ATOM 1556 C C . GLU A 1 190 ? -78.303 -1.947 110.139 1.00 58.81 190 GLU A C 1
ATOM 1558 O O . GLU A 1 190 ? -79.167 -2.040 111.005 1.00 58.81 190 GLU A O 1
ATOM 1563 N N . ASN A 1 191 ? -77.024 -2.237 110.398 1.00 57.09 191 ASN A N 1
ATOM 1564 C CA . ASN A 1 191 ? -76.560 -2.671 111.719 1.00 57.09 191 ASN A CA 1
ATOM 1565 C C . ASN A 1 191 ? -76.699 -1.589 112.800 1.00 57.09 191 ASN A C 1
ATOM 1567 O O . ASN A 1 191 ? -76.898 -1.929 113.962 1.00 57.09 191 ASN A O 1
ATOM 1571 N N . VAL A 1 192 ? -76.594 -0.305 112.442 1.00 59.47 192 VAL A N 1
ATOM 1572 C CA . VAL A 1 192 ? -76.856 0.813 113.365 1.00 59.47 192 VAL A CA 1
ATOM 1573 C C . VAL A 1 192 ? -78.348 0.894 113.695 1.00 59.47 192 VAL A C 1
ATOM 1575 O O . VAL A 1 192 ? -78.690 0.967 114.867 1.00 59.47 192 VAL A O 1
ATOM 1578 N N . LYS A 1 193 ? -79.234 0.775 112.696 1.00 58.56 193 LYS A N 1
ATOM 1579 C CA . LYS A 1 193 ? -80.694 0.762 112.903 1.00 58.56 193 LYS A CA 1
ATOM 1580 C C . LYS A 1 193 ? -81.208 -0.436 113.709 1.00 58.56 193 LYS A C 1
ATOM 1582 O O . LYS A 1 193 ? -82.279 -0.342 114.282 1.00 58.56 193 LYS A O 1
ATOM 1587 N N . ARG A 1 194 ? -80.481 -1.559 113.741 1.00 55.16 194 ARG A N 1
ATOM 1588 C CA . ARG A 1 194 ? -80.810 -2.735 114.574 1.00 55.16 194 ARG A CA 1
ATOM 1589 C C . ARG A 1 194 ? -80.324 -2.616 116.029 1.00 55.16 194 ARG A C 1
ATOM 1591 O O . ARG A 1 194 ? -80.611 -3.507 116.820 1.00 55.16 194 ARG A O 1
ATOM 1598 N N . LYS A 1 195 ? -79.539 -1.583 116.365 1.00 52.62 195 LYS A N 1
ATOM 1599 C CA . LYS A 1 195 ? -78.955 -1.348 117.703 1.00 52.62 195 LYS A CA 1
ATOM 1600 C C . LYS A 1 195 ? -79.558 -0.148 118.452 1.00 52.62 195 LYS A C 1
ATOM 1602 O O . LYS A 1 195 ? -79.155 0.096 119.585 1.00 52.62 195 LYS A O 1
ATOM 1607 N N . THR A 1 196 ? -80.470 0.582 117.821 1.00 43.59 196 THR A N 1
ATOM 1608 C CA . THR A 1 196 ? -81.335 1.625 118.402 1.00 43.59 196 THR A CA 1
ATOM 1609 C C . THR A 1 196 ? -82.753 1.104 118.469 1.00 43.59 196 THR A C 1
ATOM 1611 O O . THR A 1 196 ? -83.405 1.323 119.506 1.00 43.59 196 THR A O 1
#

Organism: NCBI:txid3402493

Sequence (196 aa):
MDGENRIILNVGGIRYETYKATLKKIPATRLSRLTEALANYDPILNEYFFDRHPGVFAQILNYYSLKRKTKNEKRKMENGKRKTENGKRKTENGKRKTENGKRKTENGKRKTENGKRKTENGKRKTENGKRKTENGKRKTENGKRKTENGKRKTENGKRKTENGKRKTENGKRKTENGKRKTENGKRKTENVKRKT

Secondary structure (DSSP, 8-state):
--STTEEEEEETTEEEEEEHHHHTTSTTSGGGG--TTSTTEETTTTEEEE-S-HHHHHHHHHHHHHHHHHHHHHHHHHHHHHHHHHHHHHHHHHHHHHHHHHHHHHHHHHHHHHHHHHHHHHHHHHHHHHHHHHHHHHHHHHHHHHHHHHHHHHHHHHHHHHHHHHHHHHHHHHHHHHHHHHHHHHHHHHHHHT--

Foldseek 3Di:
DCVVQWAWEQECNDTDIDGLVLQCPDPPDPSNPDDCPDPQADPVVRHGYHDHDVVVVVVVSVVSVVVVVVVVVVVVVVVVVVVVVVVVVVVVVVVVVVVVVVVVVVVVVVVVVVVVVVVVVVVVVVVVVVVVVVVVVVVVVVVVVVVVVVVVVVVVVVVVVVVVVVVVVVVVVVVVVVVVVVVVVVVVVVVVVVVD

Radius of gyration: 69.6 Å; chains: 1; bounding box: 127×26×186 Å

InterPro domains:
  IPR003131 Potassium channel tetramerisation-type BTB domain [PF02214] (7-67)
  IPR011333 SKP1/BTB/POZ domain superfamily [G3DSA:3.30.710.10] (1-85)
  IPR011333 SKP1/BTB/POZ domain superfamily [SSF54695] (5-67)
  IPR028325 Voltage-gated potassium channel [PTHR11537] (5-130)

=== Feature glossary ===
A reading guide for the features in this record.

Start from the sequence.

  · Sequence gives the chain of amino acids in standard one-letter code (A=alanine, C=cysteine, …, Y=tyrosine), read N→C. It is the only feature that is directly encoded by the gene; all structural features are derived from the folded form of this sequence.

Fold it, and you get atomic coordinates and the backbone conformation that goes with them.

  · Structure coordinates are given as an mmCIF _atom_site loop: one row per atom with element, residue name, chain id, sequence number, and x/y/z position in Å. Only the four main-chain atoms per residue are included here; side chains are omitted to keep the record compact.

  · Backbone dihedral angles. Every residue except chain termini has a φ (preceding-C → N → Cα → C) and a ψ (N → Cα → C → next-N). They are reported in degrees following the IUPAC sign convention. Secondary structure is essentially a statement about which (φ, ψ) basin each residue occupies.

  · Eight-state secondary structure (DSSP): H is the canonical α-helix, G the tighter 3₁₀-helix, I the wider π-helix; E/B are β-structure, T and S are turns and bends, and '-' is everything else. DSSP derives these from the pattern of main-chain N–H···O=C hydrogen bonds, not from the sequence.

  · SS3 is a coarse helix/strand/coil call (letters a/b/c) made by the P-SEA algorithm from inter-Cα distances and dihedrals. It is less detailed than DSSP but needs only Cα positions.

Summarize the fold with a handful of shape descriptors and a per-residue structural alphabet.

  · Radius of gyration (Rg) is the root-mean-square distance of Cα atoms from their centroid — a single number for overall size and compactness. A globular domain of N residues has Rg ≈ 2.2·N^0.38 Å; an extended or disordered chain has a much larger Rg. The Cα contact count is the number of residue pairs whose Cα atoms are within 8 Å and are more than four positions apart in sequence — a standard proxy for tertiary packing density. The bounding box is the smallest axis-aligned box enclosing all Cα atoms.

  · 3Di is Foldseek's structural alphabet. Each residue is assigned one of twenty discrete states based on how its Cα sits relative to its spatial (not sequential) neighbors. Aligning 3Di strings finds structural homologs roughly as well as full 3D superposition, but orders of magnitude faster.

  · Solvent-accessible surface area (SASA) is the area in Å² traced out by the centre of a 1.4 Å probe sphere (a water molecule) rolled over the protein's van der Waals surface (Shrake–Rupley / Lee–Richards construction). Buried residues have near-zero SASA; fully exposed residues can exceed 200 Å². The total SASA scales roughly with the number of surface residues.

Ask how reliable the model is.

  · For AlphaFold models, the B-factor field carries pLDDT — the model's own estimate of local accuracy on a 0–100 scale. Regions with pLDDT<50 should be treated as essentially unmodeled; they often correspond to intrinsically disordered segments.

  · For experimental (PDB) structures, the B-factor (temperature factor) quantifies the positional spread of each atom in the crystal — a combination of thermal vibration and static disorder — in units of Å². High B-factors mark flexible loops or poorly resolved regions; low B-factors mark the rigid, well-ordered core.

  · Predicted Aligned Error (PAE) is an AlphaFold confidence matrix: entry (i, j) is the expected error in the position of residue j, in ångströms, when the prediction is superimposed on the true structure at residue i. Low PAE within a block of residues means that block is internally rigid and well-predicted; high PAE between two blocks means their relative placement is uncertain even if each block individually is confident.

Place it in context: what it resembles, what it is annotated as, and how it looks.

  · Structural nearest neighbors (via Foldseek easy-search vs the PDB). Reported per hit: target PDB id, E-value, and alignment TM-score. A TM-score above ~0.5 is the conventional threshold for 'same fold'.

  · Functional annotations link the protein to curated databases. InterPro entries identify conserved domains and families by matching the sequence against member-database signatures (Pfam, PROSITE, CDD, …). Gene Ontology (GO) terms describe molecular function, biological process, and cellular component in a controlled vocabulary. CATH places the structure in a hierarchical fold classification (Class/Architecture/Topology/Homologous-superfamily). The organism is the source species.

  · The contact map is a binary N×N matrix image: pixel (i, j) is dark where Cα_i and Cα_j are within 8 Å and |i−j|>4. Because the |i−j|>4 filter removes local helical contacts, off-diagonal stripes parallel to the main diagonal indicate parallel β-sheets; stripes perpendicular to it indicate antiparallel β-sheets. The Ramachandran plot scatters every residue's (φ, ψ) pair against the sterically allowed regions. The PAE heatmap renders the predicted-aligned-error matrix.

  · Six rendered views show the 3D structure from the faces of a cube — i.e. along ±x, ±y, ±z. Rendering representation is drawn randomly per protein from cartoon (secondary-structure ribbons), sticks (backbone bonds), or molecular surface; coloring is either N→C rainbow (blue at the N-terminus through red at the C-terminus) or one color per chain.